Protein AF-A0A1I8HY52-F1 (afdb_monomer)

Radius of gyration: 28.28 Å; Cα contacts (8 Å, |Δi|>4): 377; chains: 1; bounding box: 84×79×45 Å

Structure (mmCIF, N/CA/C/O backbone):
data_AF-A0A1I8HY52-F1
#
_entry.id   AF-A0A1I8HY52-F1
#
loop_
_atom_site.group_PDB
_atom_site.id
_atom_site.type_symbol
_atom_site.label_atom_id
_atom_site.label_alt_id
_atom_site.label_comp_id
_atom_site.label_asym_id
_atom_site.label_entity_id
_atom_site.label_seq_id
_atom_site.pdbx_PDB_ins_code
_atom_site.Cartn_x
_atom_site.Cartn_y
_atom_site.Cartn_z
_atom_site.occupancy
_atom_site.B_iso_or_equiv
_atom_site.auth_seq_id
_atom_site.auth_comp_id
_atom_site.auth_asym_id
_atom_site.auth_atom_id
_atom_site.pdbx_PDB_model_num
ATOM 1 N N . MET A 1 1 ? 59.797 57.985 5.810 1.00 41.53 1 MET A N 1
ATOM 2 C CA . MET A 1 1 ? 59.409 57.562 4.447 1.00 41.53 1 MET A CA 1
ATOM 3 C C . MET A 1 1 ? 59.253 56.046 4.443 1.00 41.53 1 MET A C 1
ATOM 5 O O . MET A 1 1 ? 60.252 55.340 4.444 1.00 41.53 1 MET A O 1
ATOM 9 N N . LEU A 1 2 ? 58.019 55.545 4.552 1.00 41.75 2 LEU A N 1
ATOM 10 C CA . LEU A 1 2 ? 57.716 54.114 4.431 1.00 41.75 2 LEU A CA 1
ATOM 11 C C . LEU A 1 2 ? 57.743 53.737 2.944 1.00 41.75 2 LEU A C 1
ATOM 13 O O . LEU A 1 2 ? 57.091 54.377 2.124 1.00 41.75 2 LEU A O 1
ATOM 17 N N . ASN A 1 3 ? 58.559 52.744 2.598 1.00 42.03 3 ASN A N 1
ATOM 18 C CA . ASN A 1 3 ? 58.841 52.336 1.226 1.00 42.03 3 ASN A CA 1
ATOM 19 C C . ASN A 1 3 ? 57.629 51.600 0.612 1.00 42.03 3 ASN A C 1
ATOM 21 O O . ASN A 1 3 ? 57.139 50.620 1.173 1.00 42.03 3 ASN A O 1
ATOM 25 N N . MET A 1 4 ? 57.173 52.050 -0.563 1.00 53.84 4 MET A N 1
ATOM 26 C CA . MET A 1 4 ? 55.979 51.604 -1.311 1.00 53.84 4 MET A CA 1
ATOM 27 C C . MET A 1 4 ? 55.957 50.121 -1.749 1.00 53.84 4 MET A C 1
ATOM 29 O O . MET A 1 4 ? 55.030 49.701 -2.437 1.00 53.84 4 MET A O 1
ATOM 33 N N . LYS A 1 5 ? 56.933 49.292 -1.359 1.00 48.19 5 LYS A N 1
ATOM 34 C CA . LYS A 1 5 ? 57.029 47.885 -1.794 1.00 48.19 5 LYS A CA 1
ATOM 35 C C . LYS A 1 5 ? 56.322 46.862 -0.894 1.00 48.19 5 LYS A C 1
ATOM 37 O O . LYS A 1 5 ? 56.230 45.707 -1.289 1.00 48.19 5 LYS A O 1
ATOM 42 N N . GLN A 1 6 ? 55.782 47.247 0.266 1.00 44.94 6 GLN A N 1
ATOM 43 C CA . GLN A 1 6 ? 55.064 46.306 1.149 1.00 44.94 6 GLN A CA 1
ATOM 44 C C . GLN A 1 6 ? 53.532 46.309 1.009 1.00 44.94 6 GLN A C 1
ATOM 46 O O . GLN A 1 6 ? 52.867 45.471 1.612 1.00 44.94 6 GLN A O 1
ATOM 51 N N . VAL A 1 7 ? 52.950 47.183 0.179 1.00 49.09 7 VAL A N 1
ATOM 52 C CA . VAL A 1 7 ? 51.481 47.285 0.058 1.00 49.09 7 VAL A CA 1
ATOM 53 C C . VAL A 1 7 ? 50.887 46.305 -0.975 1.00 49.09 7 VAL A C 1
ATOM 55 O O .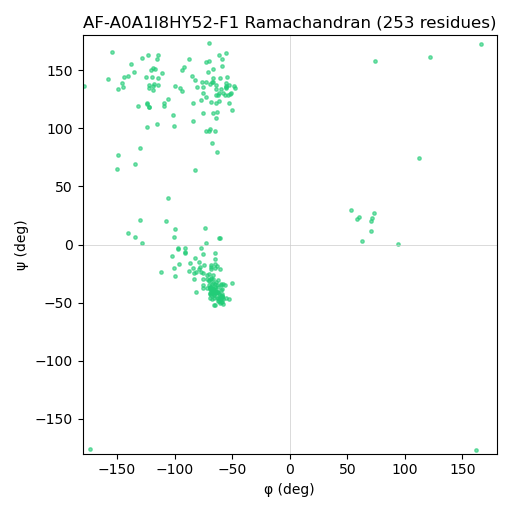 VAL A 1 7 ? 49.697 46.013 -0.908 1.00 49.09 7 VAL A O 1
ATOM 58 N N . SER A 1 8 ? 51.670 45.705 -1.887 1.00 51.16 8 SER A N 1
ATOM 59 C CA . SER A 1 8 ? 51.091 44.845 -2.945 1.00 51.16 8 SER A CA 1
ATOM 60 C C . SER A 1 8 ? 50.895 43.367 -2.572 1.00 51.16 8 SER A C 1
ATOM 62 O O . SER A 1 8 ? 50.034 42.710 -3.155 1.00 51.16 8 SER A O 1
ATOM 64 N N . MET A 1 9 ? 51.615 42.827 -1.581 1.00 47.44 9 MET A N 1
ATOM 65 C CA . MET A 1 9 ? 51.503 41.397 -1.229 1.00 47.44 9 MET A CA 1
ATOM 66 C C . MET A 1 9 ? 50.340 41.068 -0.279 1.00 47.44 9 MET A C 1
ATOM 68 O O . MET A 1 9 ? 49.866 39.933 -0.257 1.00 47.44 9 MET A O 1
ATOM 72 N N . LEU A 1 10 ? 49.817 42.051 0.461 1.00 42.44 10 LEU A N 1
ATOM 73 C CA . LEU A 1 10 ? 48.688 41.853 1.382 1.00 42.44 10 LEU A CA 1
ATOM 74 C C . LEU A 1 10 ? 47.317 41.808 0.677 1.00 42.44 10 LEU A C 1
ATOM 76 O O . LEU A 1 10 ? 46.381 41.219 1.219 1.00 42.44 10 LEU A O 1
ATOM 80 N N . SER A 1 11 ? 47.195 42.352 -0.540 1.00 49.44 11 SER A N 1
ATOM 81 C CA . SER A 1 11 ? 45.936 42.323 -1.310 1.00 49.44 11 SER A CA 1
ATOM 82 C C . SER A 1 11 ? 45.716 41.026 -2.097 1.00 49.44 11 SER A C 1
ATOM 84 O O . SER A 1 11 ? 44.575 40.597 -2.249 1.00 49.44 11 SER A O 1
ATOM 86 N N . ALA A 1 12 ? 46.776 40.344 -2.543 1.00 47.81 12 ALA A N 1
ATOM 87 C CA . ALA A 1 12 ? 46.648 39.084 -3.288 1.00 47.81 12 ALA A CA 1
ATOM 88 C C . ALA A 1 12 ? 46.204 37.900 -2.402 1.00 47.81 12 ALA A C 1
ATOM 90 O O . ALA A 1 12 ? 45.505 36.998 -2.866 1.00 47.81 12 ALA A O 1
ATOM 91 N N . CYS A 1 13 ? 46.547 37.919 -1.108 1.00 45.94 13 CYS A N 1
ATOM 92 C CA . CYS A 1 13 ? 46.228 36.832 -0.177 1.00 45.94 13 CYS A CA 1
ATOM 93 C C . CYS A 1 13 ? 44.718 36.736 0.143 1.00 45.94 13 CYS A C 1
ATOM 95 O O . CYS A 1 13 ? 44.188 35.638 0.292 1.00 45.94 13 CYS A O 1
ATOM 97 N N . LYS A 1 14 ? 43.991 37.866 0.143 1.00 49.69 14 LYS A N 1
ATOM 98 C CA . LYS A 1 14 ? 42.544 37.908 0.447 1.00 49.69 14 LYS A CA 1
ATOM 99 C C . LYS A 1 14 ? 41.638 37.463 -0.710 1.00 49.69 14 LYS A C 1
ATOM 101 O O . LYS A 1 14 ? 40.490 37.105 -0.471 1.00 49.69 14 LYS A O 1
ATOM 106 N N . ILE A 1 15 ? 42.140 37.458 -1.947 1.00 53.47 15 ILE A N 1
ATOM 107 C CA . ILE A 1 15 ? 41.369 37.105 -3.158 1.00 53.47 15 ILE A CA 1
ATOM 108 C C . ILE A 1 15 ? 41.652 35.656 -3.602 1.00 53.47 15 ILE A C 1
ATOM 110 O O . ILE A 1 15 ? 40.779 34.993 -4.158 1.00 53.47 15 ILE A O 1
ATOM 114 N N . LEU A 1 16 ? 42.833 35.103 -3.291 1.00 50.06 16 LEU A N 1
ATOM 115 C CA . LEU A 1 16 ? 43.172 33.706 -3.608 1.00 50.06 16 LEU A CA 1
ATOM 116 C C . LEU A 1 16 ? 42.500 32.667 -2.690 1.00 50.06 16 LEU A C 1
ATOM 118 O O . LEU A 1 16 ? 42.255 31.541 -3.125 1.00 50.06 16 LEU A O 1
ATOM 122 N N . GLN A 1 17 ? 42.210 33.014 -1.432 1.00 56.44 17 GLN A N 1
ATOM 123 C CA . GLN A 1 17 ? 41.502 32.132 -0.494 1.00 56.44 17 GLN A CA 1
ATOM 124 C C . GLN A 1 17 ? 40.080 31.756 -0.962 1.00 56.44 17 GLN A C 1
ATOM 126 O O . GLN A 1 17 ? 39.785 30.559 -0.999 1.00 56.44 17 GLN A O 1
ATOM 131 N N . PRO A 1 18 ? 39.211 32.696 -1.393 1.00 56.81 18 PRO A N 1
ATOM 132 C CA . PRO A 1 18 ? 37.867 32.345 -1.850 1.00 56.81 18 PRO A CA 1
ATOM 133 C C . PRO A 1 18 ? 37.862 31.524 -3.148 1.00 56.81 18 PRO A C 1
ATOM 135 O O . PRO A 1 18 ? 37.033 30.627 -3.267 1.00 56.81 18 PRO A O 1
ATOM 138 N N . LEU A 1 19 ? 38.803 31.733 -4.085 1.00 58.38 19 LEU A N 1
ATOM 139 C CA . LEU A 1 19 ? 38.892 30.914 -5.310 1.00 58.38 19 LEU A CA 1
ATOM 140 C C . LEU A 1 19 ? 39.283 29.455 -5.025 1.00 58.38 19 LEU A C 1
ATOM 142 O O . LEU A 1 19 ? 38.725 28.538 -5.628 1.00 58.38 19 LEU A O 1
ATOM 146 N N . LYS A 1 20 ? 40.219 29.223 -4.095 1.00 56.78 20 LYS A N 1
ATOM 147 C CA . LYS A 1 20 ? 40.608 27.864 -3.681 1.00 56.78 20 LYS A CA 1
ATOM 148 C C . LYS A 1 20 ? 39.471 27.157 -2.938 1.00 56.78 20 LYS A C 1
ATOM 150 O O . LYS A 1 20 ? 39.235 25.978 -3.185 1.00 56.78 20 LYS A O 1
ATOM 155 N N . CYS A 1 21 ? 38.725 27.880 -2.099 1.00 59.47 21 CYS A N 1
ATOM 156 C CA . CYS A 1 21 ? 37.526 27.356 -1.437 1.00 59.47 21 CYS A CA 1
ATOM 157 C C . CYS A 1 21 ? 36.387 27.065 -2.426 1.00 59.47 21 CYS A C 1
ATOM 159 O O . CYS A 1 21 ? 35.713 26.049 -2.287 1.00 59.47 21 CYS A O 1
ATOM 161 N N . PHE A 1 22 ? 36.199 27.904 -3.446 1.00 70.38 22 PHE A N 1
ATOM 162 C CA . PHE A 1 22 ? 35.180 27.702 -4.477 1.00 70.38 22 PHE A CA 1
ATOM 163 C C . PHE A 1 22 ? 35.503 26.502 -5.379 1.00 70.38 22 PHE A C 1
ATOM 165 O O . PHE A 1 22 ? 34.629 25.687 -5.661 1.00 70.38 22 PHE A O 1
ATOM 172 N N . SER A 1 23 ? 36.775 26.342 -5.761 1.00 73.12 23 SER A N 1
ATOM 173 C CA . SER A 1 23 ? 37.260 25.168 -6.496 1.00 73.12 23 SER A CA 1
ATOM 174 C C . SER A 1 23 ? 37.098 23.880 -5.680 1.00 73.12 23 SER A C 1
ATOM 176 O O . SER A 1 23 ? 36.536 22.908 -6.176 1.00 73.12 23 SER A O 1
ATOM 178 N N . ALA A 1 24 ? 37.478 23.887 -4.397 1.00 73.06 24 ALA A N 1
ATOM 179 C CA . ALA A 1 24 ? 37.274 22.741 -3.510 1.00 73.06 24 ALA A CA 1
ATOM 180 C C . ALA A 1 24 ? 35.784 22.406 -3.309 1.00 73.06 24 ALA A C 1
ATOM 182 O O . ALA A 1 24 ? 35.423 21.233 -3.260 1.00 73.06 24 ALA A O 1
ATOM 183 N N . PHE A 1 25 ? 34.908 23.415 -3.242 1.00 77.50 25 PHE A N 1
ATOM 184 C CA . PHE A 1 25 ? 33.461 23.224 -3.139 1.00 77.50 25 PHE A CA 1
ATOM 185 C C . PHE A 1 25 ? 32.857 22.631 -4.418 1.00 77.50 25 PHE A C 1
ATOM 187 O O . PHE A 1 25 ? 32.077 21.688 -4.331 1.00 77.50 25 PHE A O 1
ATOM 194 N N . LEU A 1 26 ? 33.254 23.111 -5.602 1.00 80.88 26 LEU A N 1
ATOM 195 C CA . LEU A 1 26 ? 32.829 22.540 -6.887 1.00 80.88 26 LEU A CA 1
ATOM 196 C C . LEU A 1 26 ? 33.339 21.110 -7.083 1.00 80.88 26 LEU A C 1
ATOM 198 O O . LEU A 1 26 ? 32.581 20.249 -7.520 1.00 80.88 26 LEU A O 1
ATOM 202 N N . VAL A 1 27 ? 34.595 20.840 -6.718 1.00 80.62 27 VAL A N 1
ATOM 203 C CA . VAL A 1 27 ? 35.168 19.487 -6.733 1.00 80.62 27 VAL A CA 1
ATOM 204 C C . VAL A 1 27 ? 34.407 18.580 -5.766 1.00 80.62 27 VAL A C 1
ATOM 206 O O . VAL A 1 27 ? 34.065 17.466 -6.142 1.00 80.62 27 VAL A O 1
ATOM 209 N N . CYS A 1 28 ? 34.056 19.063 -4.570 1.00 76.88 28 CYS A N 1
ATOM 210 C CA . CYS A 1 28 ? 33.248 18.317 -3.606 1.00 76.88 28 CYS A CA 1
ATOM 211 C C . CYS A 1 28 ? 31.819 18.070 -4.119 1.00 76.88 28 CYS A C 1
ATOM 213 O O . CYS A 1 28 ? 31.338 16.949 -4.034 1.00 76.88 28 CYS A O 1
ATOM 215 N N . LEU A 1 29 ? 31.156 19.060 -4.729 1.00 79.12 29 LEU A N 1
ATOM 216 C CA . LEU A 1 29 ? 29.833 18.884 -5.342 1.00 79.12 29 LEU A CA 1
ATOM 217 C C . LEU A 1 29 ? 29.858 17.886 -6.507 1.00 79.12 29 LEU A C 1
ATOM 219 O O . LEU A 1 29 ? 28.959 17.053 -6.610 1.00 79.12 29 LEU A O 1
ATOM 223 N N . LEU A 1 30 ? 30.890 17.932 -7.355 1.00 77.75 30 LEU A N 1
ATOM 224 C CA . LEU A 1 30 ? 31.083 16.962 -8.432 1.00 77.75 30 LEU A CA 1
ATOM 225 C C . LEU A 1 30 ? 31.363 15.561 -7.869 1.00 77.75 30 LEU A C 1
ATOM 227 O O . LEU A 1 30 ? 30.705 14.613 -8.280 1.00 77.75 30 LEU A O 1
ATOM 231 N N . LEU A 1 31 ? 32.250 15.420 -6.877 1.00 74.31 31 LEU A N 1
ATOM 232 C CA . LEU A 1 31 ? 32.489 14.148 -6.182 1.00 74.31 31 LEU A CA 1
ATOM 233 C C . LEU A 1 31 ? 31.212 13.601 -5.530 1.00 74.31 31 LEU A C 1
ATOM 235 O O . LEU A 1 31 ? 30.925 12.420 -5.675 1.00 74.31 31 LEU A O 1
ATOM 239 N N . MET A 1 32 ? 30.404 14.440 -4.880 1.00 74.94 32 MET A N 1
ATOM 240 C CA . MET A 1 32 ? 29.131 14.030 -4.273 1.00 74.94 32 MET A CA 1
ATOM 241 C C . MET A 1 32 ? 28.087 13.621 -5.324 1.00 74.94 32 MET A C 1
ATOM 243 O O . MET A 1 32 ? 27.319 12.693 -5.082 1.00 74.94 32 MET A O 1
ATOM 247 N N . ALA A 1 33 ? 28.072 14.259 -6.499 1.00 72.50 33 ALA A N 1
ATOM 248 C CA . ALA A 1 33 ? 27.209 13.868 -7.614 1.00 72.50 33 ALA A CA 1
ATOM 249 C C . ALA A 1 33 ? 27.661 12.552 -8.278 1.00 72.50 33 ALA A C 1
ATOM 251 O O . ALA A 1 33 ? 26.819 11.733 -8.635 1.00 7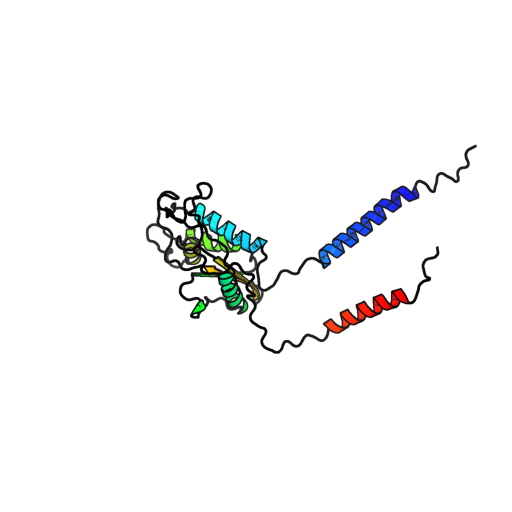2.50 33 ALA A O 1
ATOM 252 N N . LEU A 1 34 ? 28.974 12.319 -8.400 1.00 68.69 34 LEU A N 1
ATOM 253 C CA . LEU A 1 34 ? 29.548 11.061 -8.898 1.00 68.69 34 LEU A CA 1
ATOM 254 C C . LEU A 1 34 ? 29.406 9.896 -7.901 1.00 68.69 34 LEU A C 1
ATOM 256 O O . LEU A 1 34 ? 29.371 8.741 -8.319 1.00 68.69 34 LEU A O 1
ATOM 260 N N . LEU A 1 35 ? 29.319 10.187 -6.600 1.00 65.31 35 LEU A N 1
ATOM 261 C CA . LEU A 1 35 ? 29.116 9.199 -5.534 1.00 65.31 35 LEU A CA 1
ATOM 262 C C . LEU A 1 35 ? 27.635 8.961 -5.195 1.00 65.31 35 LEU A C 1
ATOM 264 O O . LEU A 1 35 ? 27.339 8.115 -4.350 1.00 65.31 35 LEU A O 1
ATOM 268 N N . ALA A 1 36 ? 26.699 9.680 -5.827 1.00 66.75 36 ALA A N 1
ATOM 269 C CA . ALA A 1 36 ? 25.277 9.444 -5.620 1.00 66.75 36 ALA A CA 1
ATOM 270 C C . ALA A 1 36 ? 24.921 8.031 -6.122 1.00 66.75 36 ALA A C 1
ATOM 272 O O . ALA A 1 36 ? 25.148 7.721 -7.295 1.00 66.75 36 ALA A O 1
ATOM 273 N N . PRO A 1 37 ? 24.373 7.149 -5.266 1.00 63.09 37 PRO A N 1
ATOM 274 C CA . PRO A 1 37 ? 24.026 5.802 -5.688 1.00 63.09 37 PRO A CA 1
ATOM 275 C C . PRO A 1 37 ? 22.958 5.870 -6.781 1.00 63.09 37 PRO A C 1
ATOM 277 O O . PRO A 1 37 ? 21.922 6.519 -6.616 1.00 63.09 37 PRO A O 1
ATOM 280 N N . ALA A 1 38 ? 23.205 5.183 -7.899 1.00 66.62 38 ALA A N 1
ATOM 281 C CA . ALA A 1 38 ? 22.201 5.002 -8.937 1.00 66.62 38 ALA A CA 1
ATOM 282 C C . ALA A 1 38 ? 20.941 4.375 -8.320 1.00 66.62 38 ALA A C 1
ATOM 284 O O . ALA A 1 38 ? 21.023 3.454 -7.499 1.00 66.62 38 ALA A O 1
ATOM 285 N N . LYS A 1 39 ? 19.764 4.885 -8.695 1.00 67.56 39 LYS A N 1
ATOM 286 C CA . LYS A 1 39 ? 18.493 4.341 -8.216 1.00 67.56 39 LYS A CA 1
ATOM 287 C C . LYS A 1 39 ? 18.398 2.885 -8.673 1.00 67.56 39 LYS A C 1
ATOM 289 O O . LYS A 1 39 ? 18.500 2.618 -9.861 1.00 67.56 39 LYS A O 1
ATOM 294 N N . SER A 1 40 ? 18.224 1.958 -7.731 1.00 77.44 40 SER A N 1
ATOM 295 C CA . SER A 1 40 ? 18.061 0.531 -8.036 1.00 77.44 40 SER A CA 1
ATOM 296 C C . SER A 1 40 ? 16.930 0.334 -9.041 1.00 77.44 40 SER A C 1
ATOM 298 O O . SER A 1 40 ? 15.823 0.808 -8.808 1.00 77.44 40 SER A O 1
ATOM 300 N N . ASP A 1 41 ? 17.156 -0.390 -10.132 1.00 81.56 41 ASP A N 1
ATOM 301 C CA . ASP A 1 41 ? 16.099 -0.644 -11.120 1.00 81.56 41 ASP A CA 1
ATOM 302 C C . ASP A 1 41 ? 15.071 -1.678 -10.658 1.00 81.56 41 ASP A C 1
ATOM 304 O O . ASP A 1 41 ? 14.087 -1.899 -11.353 1.00 81.56 41 ASP A O 1
ATOM 308 N N . ILE A 1 42 ? 15.313 -2.346 -9.529 1.00 83.31 42 ILE A N 1
ATOM 309 C CA . ILE A 1 42 ? 14.594 -3.563 -9.123 1.00 83.31 42 ILE A CA 1
ATOM 310 C C . ILE A 1 42 ? 14.016 -3.491 -7.705 1.00 83.31 42 ILE A C 1
ATOM 312 O O . ILE A 1 42 ? 13.439 -4.459 -7.217 1.00 83.31 42 ILE A O 1
ATOM 316 N N . SER A 1 43 ? 14.195 -2.365 -7.013 1.00 86.44 43 SER A N 1
ATOM 317 C CA . SER A 1 43 ? 13.711 -2.189 -5.645 1.00 86.44 43 SER A CA 1
ATOM 318 C C . SER A 1 43 ? 13.458 -0.725 -5.290 1.00 86.44 43 SER A C 1
ATOM 320 O O . SER A 1 43 ? 13.861 0.215 -5.991 1.00 86.44 43 SER A O 1
ATOM 322 N N . TYR A 1 44 ? 12.751 -0.539 -4.180 1.00 92.50 44 TYR A N 1
ATOM 323 C CA . TYR A 1 44 ? 12.522 0.756 -3.557 1.00 92.50 44 TYR A CA 1
ATOM 324 C C . TYR A 1 44 ? 13.572 1.050 -2.480 1.00 92.50 44 TYR A C 1
ATOM 326 O O . TYR A 1 44 ? 14.103 0.141 -1.845 1.00 92.50 44 TYR A O 1
ATOM 334 N N . SER A 1 45 ? 13.868 2.337 -2.275 1.00 91.44 45 SER A N 1
ATOM 335 C CA . SER A 1 45 ? 14.708 2.788 -1.160 1.00 91.44 45 SER A CA 1
ATOM 336 C C . SER A 1 45 ? 13.981 2.616 0.179 1.00 91.44 45 SER A C 1
ATOM 338 O O . SER A 1 45 ? 12.754 2.626 0.209 1.00 91.44 45 SER A O 1
ATOM 340 N N . GLU A 1 46 ? 14.695 2.546 1.304 1.00 89.00 46 GLU A N 1
ATOM 341 C CA . GLU A 1 46 ? 14.061 2.472 2.636 1.00 89.00 46 GLU A CA 1
ATOM 342 C C . GLU A 1 46 ? 13.099 3.645 2.908 1.00 89.00 46 GLU A C 1
ATOM 344 O O . GLU A 1 46 ? 12.030 3.470 3.494 1.00 89.00 46 GLU A O 1
ATOM 349 N N . ALA A 1 47 ? 13.425 4.840 2.402 1.00 92.75 47 ALA A N 1
ATOM 350 C CA . ALA A 1 47 ? 12.536 5.996 2.466 1.00 92.75 47 ALA A CA 1
ATOM 351 C C . ALA A 1 47 ? 11.238 5.775 1.668 1.00 92.75 47 ALA A C 1
ATOM 353 O O . ALA A 1 47 ? 10.155 6.117 2.145 1.00 92.75 47 ALA A O 1
ATOM 354 N N . ASP A 1 48 ? 11.328 5.168 0.482 1.00 96.19 48 ASP A N 1
ATOM 355 C CA . ASP A 1 48 ? 10.157 4.829 -0.328 1.00 96.19 48 ASP A CA 1
ATOM 356 C C . ASP A 1 48 ? 9.307 3.730 0.328 1.00 96.19 48 ASP A C 1
ATOM 358 O O . ASP A 1 48 ? 8.080 3.846 0.355 1.00 96.19 48 ASP A O 1
ATOM 362 N N . LYS A 1 49 ? 9.934 2.693 0.900 1.00 96.38 49 LYS A N 1
ATOM 363 C CA . LYS A 1 49 ? 9.239 1.627 1.646 1.00 96.38 49 LYS A CA 1
ATOM 364 C C . LYS A 1 49 ? 8.435 2.209 2.805 1.00 96.38 49 LYS A C 1
ATOM 366 O O . LYS A 1 49 ? 7.240 1.937 2.947 1.00 96.38 49 LYS A O 1
ATOM 371 N N . LYS A 1 50 ? 9.060 3.099 3.584 1.00 96.81 50 LYS A N 1
ATOM 372 C CA . LYS A 1 50 ? 8.373 3.848 4.640 1.00 96.81 50 LYS A CA 1
ATOM 373 C C . LYS A 1 50 ? 7.220 4.680 4.074 1.00 96.81 50 LYS A C 1
ATOM 375 O O . LYS A 1 50 ? 6.125 4.661 4.631 1.00 96.81 50 LYS A O 1
ATOM 380 N N . ALA A 1 51 ? 7.428 5.369 2.953 1.00 98.25 51 ALA A N 1
ATOM 381 C CA . ALA A 1 51 ? 6.390 6.181 2.327 1.00 98.25 51 ALA A CA 1
ATOM 382 C C . ALA A 1 51 ? 5.188 5.348 1.841 1.00 98.25 51 ALA A C 1
ATOM 384 O O . ALA A 1 51 ? 4.054 5.816 1.957 1.00 98.25 51 ALA A O 1
ATOM 385 N N . PHE A 1 52 ? 5.387 4.117 1.355 1.00 98.69 52 PHE A N 1
ATOM 386 C CA . PHE A 1 52 ? 4.278 3.204 1.050 1.00 98.69 52 PHE A CA 1
ATOM 387 C C . PHE A 1 52 ? 3.424 2.932 2.288 1.00 98.69 52 PHE A C 1
ATOM 389 O O . PHE A 1 52 ? 2.202 3.087 2.223 1.00 98.69 52 PHE A O 1
ATOM 396 N N . VAL A 1 53 ? 4.051 2.574 3.411 1.00 98.62 53 VAL A N 1
ATOM 397 C CA . VAL A 1 53 ? 3.352 2.315 4.681 1.00 98.62 53 VAL A CA 1
ATOM 398 C C . VAL A 1 53 ? 2.630 3.568 5.175 1.00 98.62 53 VAL A C 1
ATOM 400 O O . VAL A 1 53 ? 1.441 3.511 5.493 1.00 98.62 53 VAL A O 1
ATOM 403 N N . ASP A 1 54 ? 3.320 4.709 5.197 1.00 98.44 54 ASP A N 1
ATOM 404 C CA . ASP A 1 54 ? 2.772 5.977 5.678 1.00 98.44 54 ASP A CA 1
ATOM 405 C C . ASP A 1 54 ? 1.540 6.402 4.864 1.00 98.44 54 ASP A C 1
ATOM 407 O O . ASP A 1 54 ? 0.525 6.807 5.434 1.00 98.44 54 ASP A O 1
ATOM 411 N N . VAL A 1 55 ? 1.599 6.296 3.531 1.00 98.81 55 VAL A N 1
ATOM 412 C CA . VAL A 1 55 ? 0.487 6.690 2.654 1.00 98.81 55 VAL A CA 1
ATOM 413 C C . VAL A 1 55 ? -0.695 5.731 2.802 1.00 98.81 55 VAL A C 1
ATOM 415 O O . VAL A 1 55 ? -1.823 6.207 2.932 1.00 98.81 55 VAL A O 1
ATOM 418 N N . HIS A 1 56 ? -0.463 4.414 2.866 1.00 98.75 56 HIS A N 1
ATOM 419 C CA . HIS A 1 56 ? -1.534 3.447 3.140 1.00 98.75 56 HIS A CA 1
ATOM 420 C C . HIS A 1 56 ? -2.214 3.743 4.478 1.00 98.75 56 HIS A C 1
ATOM 422 O O . HIS A 1 56 ? -3.433 3.892 4.525 1.00 98.75 56 HIS A O 1
ATOM 428 N N . ASN A 1 57 ? -1.446 3.888 5.559 1.00 98.69 57 ASN A N 1
ATOM 429 C CA . ASN A 1 57 ? -2.002 4.143 6.888 1.00 98.69 57 ASN A CA 1
ATOM 430 C C . ASN A 1 57 ? -2.714 5.495 6.973 1.00 98.69 57 ASN A C 1
ATOM 432 O O . ASN A 1 57 ? -3.776 5.586 7.587 1.00 98.69 57 ASN A O 1
ATOM 436 N N . LYS A 1 58 ? -2.204 6.530 6.295 1.00 98.69 58 LYS A N 1
ATOM 437 C CA . LYS A 1 58 ? -2.896 7.819 6.203 1.00 98.69 58 LYS A CA 1
ATOM 438 C C . LYS A 1 58 ? -4.263 7.683 5.532 1.00 98.69 58 LYS A C 1
ATOM 440 O O . LYS A 1 58 ? -5.223 8.278 6.013 1.00 98.69 58 LYS A O 1
ATOM 445 N N . LEU A 1 59 ? -4.362 6.945 4.429 1.00 98.69 59 LEU A N 1
ATOM 446 C CA . LEU A 1 59 ? -5.629 6.754 3.716 1.00 98.69 59 LEU A CA 1
ATOM 447 C C . LEU A 1 59 ? -6.595 5.885 4.531 1.00 98.69 59 LEU A C 1
ATOM 449 O O . LEU A 1 59 ? -7.741 6.274 4.746 1.00 98.69 59 LEU A O 1
ATOM 453 N N . ARG A 1 60 ? -6.102 4.776 5.087 1.00 98.50 60 ARG A N 1
ATOM 454 C CA . ARG A 1 60 ? -6.862 3.856 5.947 1.00 98.50 60 ARG A CA 1
ATOM 455 C C . ARG A 1 60 ? -7.429 4.545 7.189 1.00 98.50 60 ARG A C 1
ATOM 457 O O . ARG A 1 60 ? -8.611 4.392 7.482 1.00 98.50 60 ARG A O 1
ATOM 464 N N . GLY A 1 61 ? -6.628 5.358 7.880 1.00 98.12 61 GLY A N 1
ATOM 465 C CA . GLY A 1 61 ? -7.064 6.122 9.057 1.00 98.12 61 GLY A CA 1
ATOM 466 C C . GLY A 1 61 ? -8.058 7.242 8.728 1.00 98.12 61 GLY A C 1
ATOM 467 O O . GLY A 1 61 ? -8.779 7.716 9.606 1.00 98.12 61 GLY A O 1
ATOM 468 N N . ASN A 1 62 ? -8.143 7.647 7.458 1.00 97.88 62 ASN A N 1
ATOM 469 C CA . ASN A 1 62 ? -9.074 8.657 6.952 1.00 97.88 62 ASN A CA 1
ATOM 470 C C . ASN A 1 62 ? -10.209 8.065 6.107 1.00 97.88 62 ASN A C 1
ATOM 472 O O . ASN A 1 62 ? -10.834 8.804 5.346 1.00 97.88 62 ASN A O 1
ATOM 476 N N . ALA A 1 63 ? -10.494 6.767 6.254 1.00 97.94 63 ALA A N 1
ATOM 477 C CA . ALA A 1 63 ? -11.588 6.100 5.559 1.00 97.94 63 ALA A CA 1
ATOM 478 C C . ALA A 1 63 ? -12.904 6.892 5.659 1.00 97.94 63 ALA A C 1
ATOM 480 O O . ALA A 1 63 ? -13.266 7.410 6.725 1.00 97.94 63 ALA A O 1
ATOM 481 N N . LYS A 1 64 ? -13.607 6.980 4.526 1.00 96.00 64 LYS A N 1
ATOM 482 C CA . LYS A 1 64 ? -14.966 7.510 4.421 1.00 96.00 64 LYS A CA 1
ATOM 483 C C . LYS A 1 64 ? -15.812 6.524 3.608 1.00 96.00 64 LYS A C 1
ATOM 485 O O . LYS A 1 64 ? -15.467 6.314 2.447 1.00 96.00 64 LYS A O 1
ATOM 490 N N . PRO A 1 65 ? -16.893 5.950 4.174 1.00 96.94 65 PRO A N 1
ATOM 491 C CA . PRO A 1 65 ? -17.339 6.011 5.577 1.00 96.94 65 PRO A CA 1
ATOM 492 C C . PRO A 1 65 ? -16.284 5.563 6.603 1.00 96.94 65 PRO A C 1
ATOM 494 O O . PRO A 1 65 ? -15.261 4.987 6.250 1.00 96.94 65 PRO A O 1
ATOM 497 N N . GLU A 1 66 ? -16.496 5.873 7.883 1.00 97.94 66 GLU A N 1
ATOM 498 C CA . GLU A 1 66 ? -15.538 5.476 8.922 1.00 97.94 66 GLU A CA 1
ATOM 499 C C . GLU A 1 66 ? -15.494 3.959 9.102 1.00 97.94 66 GLU A C 1
ATOM 501 O O . GLU A 1 66 ? -16.483 3.267 8.868 1.00 97.94 66 GLU A O 1
ATOM 506 N N . ALA A 1 67 ? -14.335 3.452 9.516 1.00 98.00 67 ALA A N 1
ATOM 507 C CA . ALA A 1 67 ? -14.093 2.035 9.719 1.00 98.00 67 ALA A CA 1
ATOM 508 C C . ALA A 1 67 ? -14.047 1.698 11.212 1.00 98.00 67 ALA A C 1
ATOM 510 O O . ALA A 1 67 ? -13.216 2.241 11.943 1.00 98.00 67 ALA A O 1
ATOM 511 N N . GLU A 1 68 ? -14.872 0.749 11.656 1.00 97.81 68 GLU A N 1
ATOM 512 C CA . GLU A 1 68 ? -14.959 0.392 13.080 1.00 97.81 68 GLU A CA 1
ATOM 513 C C . GLU A 1 68 ? -13.682 -0.266 13.630 1.00 97.81 68 GLU A C 1
ATOM 515 O O . GLU A 1 68 ? -13.358 -0.121 14.811 1.00 97.81 68 GLU A O 1
ATOM 520 N N . ALA A 1 69 ? -12.943 -0.972 12.768 1.00 97.25 69 ALA A N 1
ATOM 521 C CA . ALA A 1 69 ? -11.752 -1.739 13.126 1.00 97.25 69 ALA A CA 1
ATOM 522 C C . ALA A 1 69 ? -10.744 -1.811 11.965 1.00 97.25 69 ALA A C 1
ATOM 524 O O . ALA A 1 69 ? -10.493 -2.874 11.397 1.00 97.25 69 ALA A O 1
ATOM 525 N N . MET A 1 70 ? -10.183 -0.668 11.567 1.00 98.06 70 MET A N 1
ATOM 526 C CA . MET A 1 70 ? -9.180 -0.613 10.501 1.00 98.06 70 MET A CA 1
ATOM 527 C C . MET A 1 70 ? -7.780 -0.901 11.036 1.00 98.06 70 MET A C 1
ATOM 529 O O . MET A 1 70 ? -7.281 -0.165 11.883 1.00 98.06 70 MET A O 1
ATOM 533 N N . ASN A 1 71 ? -7.101 -1.917 10.509 1.00 97.44 71 ASN A N 1
ATOM 534 C CA . ASN A 1 71 ? -5.740 -2.223 10.943 1.00 97.44 71 ASN A CA 1
ATOM 535 C C . ASN A 1 71 ? -4.736 -1.238 10.338 1.00 97.44 71 ASN A C 1
ATOM 537 O O . ASN A 1 71 ? -4.814 -0.933 9.143 1.00 97.44 71 ASN A O 1
ATOM 541 N N . ALA A 1 72 ? -3.751 -0.806 11.124 1.00 97.25 72 ALA A N 1
ATOM 542 C CA . ALA A 1 72 ? -2.534 -0.244 10.549 1.00 97.25 72 ALA A CA 1
ATOM 543 C C . ALA A 1 72 ? -1.732 -1.352 9.851 1.00 97.25 72 ALA A C 1
ATOM 545 O O . ALA A 1 72 ? -1.597 -2.451 10.393 1.00 97.25 72 ALA A O 1
ATOM 546 N N . VAL A 1 73 ? -1.185 -1.050 8.675 1.00 96.94 73 VAL A N 1
ATOM 547 C CA . VAL A 1 73 ? -0.268 -1.941 7.962 1.00 96.94 73 VAL A CA 1
ATOM 548 C C . VAL A 1 73 ? 1.182 -1.651 8.333 1.00 96.94 73 VAL A C 1
ATOM 550 O O . VAL A 1 73 ? 1.532 -0.518 8.681 1.00 96.94 73 VAL A O 1
ATOM 553 N N . LYS A 1 74 ? 2.030 -2.671 8.234 1.00 95.94 74 LYS A N 1
ATOM 554 C CA . LYS A 1 74 ? 3.489 -2.585 8.381 1.00 95.94 74 LYS A CA 1
ATOM 555 C C . LYS A 1 74 ? 4.178 -3.114 7.125 1.00 95.94 74 LYS A C 1
ATOM 557 O O . LYS A 1 74 ? 3.551 -3.784 6.310 1.00 95.94 74 LYS A O 1
ATOM 562 N N . TRP A 1 75 ? 5.458 -2.794 6.961 1.00 95.75 75 TRP A N 1
ATOM 563 C CA . TRP A 1 75 ? 6.251 -3.370 5.877 1.00 95.75 75 TRP A CA 1
ATOM 564 C C . TRP A 1 75 ? 6.570 -4.839 6.170 1.00 95.75 75 TRP A C 1
ATOM 566 O O . TRP A 1 75 ? 6.887 -5.173 7.310 1.00 95.75 75 TRP A O 1
ATOM 576 N N . SER A 1 76 ? 6.517 -5.691 5.149 1.00 94.06 76 SER A N 1
ATOM 577 C CA . SER A 1 76 ? 6.979 -7.077 5.193 1.00 94.06 76 SER A CA 1
ATOM 578 C C . SER A 1 76 ? 8.012 -7.309 4.099 1.00 94.06 76 SER A C 1
ATOM 580 O O . SER A 1 76 ? 7.731 -7.145 2.909 1.00 94.06 76 SER A O 1
ATOM 582 N N . ALA A 1 77 ? 9.212 -7.713 4.513 1.00 91.81 77 ALA A N 1
ATOM 583 C CA . ALA A 1 77 ? 10.310 -7.998 3.599 1.00 91.81 77 ALA A CA 1
ATOM 584 C C . ALA A 1 77 ? 10.036 -9.254 2.741 1.00 91.81 77 ALA A C 1
ATOM 586 O O . ALA A 1 77 ? 10.456 -9.327 1.590 1.00 91.81 77 ALA A O 1
ATOM 587 N N . GLU A 1 78 ? 9.259 -10.218 3.248 1.00 91.12 78 GLU A N 1
ATOM 588 C CA . GLU A 1 78 ? 8.831 -11.385 2.465 1.00 91.12 78 GLU A CA 1
ATOM 589 C C . GLU A 1 78 ? 7.869 -10.991 1.337 1.00 91.12 78 GLU A C 1
ATOM 591 O O . GLU A 1 78 ? 8.055 -11.394 0.186 1.00 91.12 78 GLU A O 1
ATOM 596 N N . LEU A 1 79 ? 6.865 -10.163 1.647 1.00 95.50 79 LEU A N 1
ATOM 597 C CA . LEU A 1 79 ? 5.936 -9.658 0.633 1.00 95.50 79 LEU A CA 1
ATOM 598 C C . LEU A 1 79 ? 6.657 -8.766 -0.385 1.00 95.50 79 LEU A C 1
ATOM 600 O O . LEU A 1 79 ? 6.332 -8.804 -1.571 1.00 95.50 79 LEU A O 1
ATOM 604 N N . GLU A 1 80 ? 7.676 -8.017 0.050 1.00 95.06 80 GLU A N 1
ATOM 605 C CA . GLU A 1 80 ? 8.569 -7.278 -0.846 1.00 95.06 80 GLU A CA 1
ATOM 606 C C . GLU A 1 80 ? 9.272 -8.230 -1.820 1.00 95.06 80 GLU A C 1
ATOM 608 O O . GLU A 1 80 ? 9.290 -7.953 -3.018 1.00 95.06 80 GLU A O 1
ATOM 613 N N . CYS A 1 81 ? 9.784 -9.375 -1.361 1.00 93.38 81 CYS A N 1
ATOM 614 C CA . CYS A 1 81 ? 10.424 -10.333 -2.259 1.00 93.38 81 CYS A CA 1
ATOM 615 C C . CYS A 1 81 ? 9.468 -10.893 -3.316 1.00 93.38 81 CYS A C 1
ATOM 617 O O . CYS A 1 81 ? 9.847 -11.012 -4.483 1.00 93.38 81 CYS A O 1
ATOM 619 N N . LEU A 1 82 ? 8.225 -11.198 -2.937 1.00 95.12 82 LEU A N 1
ATOM 620 C CA . LEU A 1 82 ? 7.196 -11.634 -3.886 1.00 95.12 82 LEU A CA 1
ATOM 621 C C . LEU A 1 82 ? 6.865 -10.539 -4.907 1.00 95.12 82 LEU A C 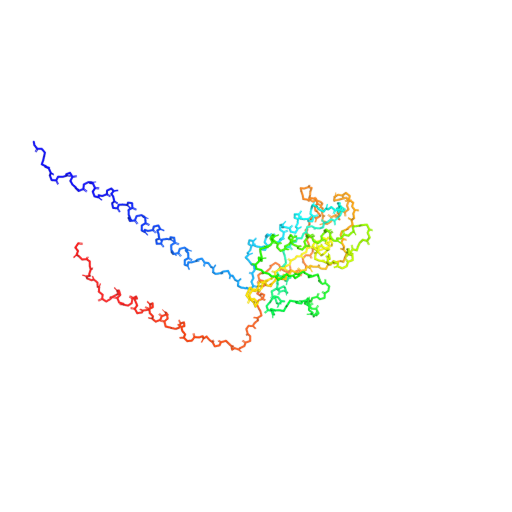1
ATOM 623 O O . LEU A 1 82 ? 6.740 -10.826 -6.100 1.00 95.12 82 LEU A O 1
ATOM 627 N N . ALA A 1 83 ? 6.783 -9.287 -4.459 1.00 96.88 83 ALA A N 1
ATOM 628 C CA . ALA A 1 83 ? 6.523 -8.145 -5.325 1.00 96.88 83 ALA A CA 1
ATOM 629 C C . ALA A 1 83 ? 7.693 -7.854 -6.284 1.00 96.88 83 ALA A C 1
ATOM 631 O O . ALA A 1 83 ? 7.474 -7.574 -7.461 1.00 96.88 83 ALA A O 1
ATOM 632 N N . ILE A 1 84 ? 8.942 -7.957 -5.814 1.00 95.25 84 ILE A N 1
ATOM 633 C CA . ILE A 1 84 ? 10.146 -7.821 -6.651 1.00 95.25 84 ILE A CA 1
ATOM 634 C C . ILE A 1 84 ? 10.188 -8.940 -7.693 1.00 95.25 84 ILE A C 1
ATOM 636 O O . ILE A 1 84 ? 10.423 -8.660 -8.868 1.00 95.25 84 ILE A O 1
ATOM 640 N N . LYS A 1 85 ? 9.927 -10.191 -7.288 1.00 94.19 85 LYS A N 1
ATOM 641 C CA . LYS A 1 85 ? 9.864 -11.344 -8.199 1.00 94.19 85 LYS A CA 1
ATOM 642 C C . LYS A 1 85 ? 8.853 -11.109 -9.323 1.00 94.19 85 LYS A C 1
ATOM 644 O O . LYS A 1 85 ? 9.185 -11.351 -10.480 1.00 94.19 85 LYS A O 1
ATOM 649 N N . ALA A 1 86 ? 7.665 -10.613 -8.983 1.00 95.56 86 ALA A N 1
ATOM 650 C CA . ALA A 1 86 ? 6.613 -10.318 -9.947 1.00 95.56 86 ALA A CA 1
ATOM 651 C C . ALA A 1 86 ? 7.014 -9.185 -10.903 1.00 95.56 86 ALA A C 1
ATOM 653 O O . ALA A 1 86 ? 7.024 -9.372 -12.120 1.00 95.56 86 ALA A O 1
ATOM 654 N N . ALA A 1 87 ? 7.462 -8.046 -10.364 1.00 95.88 87 ALA A N 1
ATOM 655 C CA . ALA A 1 87 ? 7.870 -6.895 -11.166 1.00 95.88 87 ALA A CA 1
ATOM 656 C C . ALA A 1 87 ? 9.032 -7.221 -12.123 1.00 95.88 87 ALA A C 1
ATOM 658 O O . ALA A 1 87 ? 9.068 -6.727 -13.249 1.00 95.88 87 ALA A O 1
ATOM 659 N N . TYR A 1 88 ? 9.965 -8.090 -11.712 1.00 93.19 88 TYR A N 1
ATOM 660 C CA . TYR A 1 88 ? 11.128 -8.478 -12.519 1.00 93.19 88 TYR A CA 1
ATOM 661 C C . TYR A 1 88 ? 10.760 -9.144 -13.854 1.00 93.19 88 TYR A C 1
ATOM 663 O O . TYR A 1 88 ? 11.571 -9.133 -14.779 1.00 93.19 88 TYR A O 1
ATOM 671 N N . THR A 1 89 ? 9.549 -9.694 -13.976 1.00 93.56 89 THR A N 1
ATOM 672 C CA . THR A 1 89 ? 9.062 -10.313 -15.217 1.00 93.56 89 THR A CA 1
ATOM 673 C C . THR A 1 89 ? 8.816 -9.304 -16.341 1.00 93.56 89 THR A C 1
ATOM 675 O O . THR A 1 89 ? 8.804 -9.698 -17.503 1.00 93.56 89 THR A O 1
ATOM 678 N N . CYS A 1 90 ? 8.638 -8.016 -16.019 1.00 95.38 90 CYS A N 1
ATOM 679 C CA . CYS A 1 90 ? 8.155 -6.998 -16.957 1.00 95.38 90 CYS A CA 1
ATOM 680 C C . CYS A 1 90 ? 6.830 -7.369 -17.659 1.00 95.38 90 CYS A C 1
ATOM 682 O O . CYS A 1 90 ? 6.584 -6.926 -18.780 1.00 95.38 90 CYS A O 1
ATOM 684 N N . VAL A 1 91 ? 5.970 -8.159 -17.007 1.00 96.31 91 VAL A N 1
ATOM 685 C CA . VAL A 1 91 ? 4.630 -8.508 -17.499 1.00 96.31 91 VAL A CA 1
ATOM 686 C C . VAL A 1 91 ? 3.583 -7.807 -16.632 1.00 96.31 91 VAL A C 1
ATOM 688 O O . VAL A 1 91 ? 3.555 -7.992 -15.417 1.00 96.31 91 VAL A O 1
ATOM 691 N N . PHE A 1 92 ? 2.723 -6.989 -17.246 1.00 97.12 92 PHE A N 1
ATOM 692 C CA . PHE A 1 92 ? 1.640 -6.281 -16.552 1.00 97.12 92 PHE A CA 1
ATOM 693 C C . PHE A 1 92 ? 0.415 -7.188 -16.355 1.00 97.12 92 PHE A C 1
ATOM 695 O O . PHE A 1 92 ? -0.659 -6.957 -16.906 1.00 97.12 92 PHE A O 1
ATOM 702 N N . GLU A 1 93 ? 0.599 -8.244 -15.567 1.00 97.25 93 GLU A N 1
ATOM 703 C CA . GLU A 1 93 ? -0.444 -9.197 -15.185 1.00 97.25 93 GLU A CA 1
ATOM 704 C C . GLU A 1 93 ? -0.312 -9.554 -13.703 1.00 97.25 93 GLU A C 1
ATOM 706 O O . GLU A 1 93 ? 0.763 -9.437 -13.115 1.00 97.25 93 GLU A O 1
ATOM 711 N N . HIS A 1 94 ? -1.418 -9.982 -13.092 1.00 97.12 94 HIS A N 1
ATOM 712 C CA . HIS A 1 94 ? -1.404 -10.428 -11.704 1.00 97.12 94 HIS A CA 1
ATOM 713 C C . HIS A 1 94 ? -0.590 -11.710 -11.526 1.00 97.12 94 HIS A C 1
ATOM 715 O O . HIS A 1 94 ? -0.636 -12.618 -12.361 1.00 97.12 94 HIS A O 1
ATOM 721 N N . SER A 1 95 ? 0.118 -11.803 -10.403 1.00 96.50 95 SER A N 1
ATOM 722 C CA . SER A 1 95 ? 0.977 -12.944 -10.108 1.00 96.50 95 SER A CA 1
ATOM 723 C C . SER A 1 95 ? 0.176 -14.233 -9.908 1.00 96.50 95 SER A C 1
ATOM 725 O O . SER A 1 95 ? -0.854 -14.260 -9.234 1.00 96.50 95 SER A O 1
ATOM 727 N N . ALA A 1 96 ? 0.703 -15.336 -10.438 1.00 93.25 96 ALA A N 1
ATOM 728 C CA . ALA A 1 96 ? 0.172 -16.681 -10.248 1.00 93.25 96 ALA A CA 1
ATOM 729 C C . ALA A 1 96 ? 1.170 -17.564 -9.482 1.00 93.25 96 ALA A C 1
ATOM 731 O O . ALA A 1 96 ? 2.370 -17.297 -9.461 1.00 93.25 96 ALA A O 1
ATOM 732 N N . GLY A 1 97 ? 0.676 -18.646 -8.875 1.00 93.12 97 GLY A N 1
ATOM 733 C CA . GLY A 1 97 ? 1.492 -19.612 -8.131 1.00 93.12 97 GLY A CA 1
ATOM 734 C C . GLY A 1 97 ? 1.055 -19.779 -6.677 1.00 93.12 97 GLY A C 1
ATOM 735 O O . GLY A 1 97 ? 0.340 -18.945 -6.119 1.00 93.12 97 GLY A O 1
ATOM 736 N N . SER A 1 98 ? 1.476 -20.883 -6.056 1.00 94.00 98 SER A N 1
ATOM 737 C CA . SER A 1 98 ? 1.113 -21.225 -4.673 1.00 94.00 98 SER A CA 1
ATOM 738 C C . SER A 1 98 ? 1.609 -20.200 -3.653 1.00 94.00 98 SER A C 1
ATOM 740 O O . SER A 1 98 ? 0.962 -19.966 -2.639 1.00 94.00 98 SER A O 1
ATOM 742 N N . GLU A 1 99 ? 2.733 -19.543 -3.924 1.00 92.62 99 GLU A N 1
ATOM 743 C CA . GLU A 1 99 ? 3.318 -18.531 -3.046 1.00 92.62 99 GLU A CA 1
ATOM 744 C C . GLU A 1 99 ? 2.493 -17.233 -2.984 1.00 92.62 99 GLU A C 1
ATOM 746 O O . GLU A 1 99 ? 2.513 -16.544 -1.960 1.00 92.62 99 GLU A O 1
ATOM 751 N N . TYR A 1 100 ? 1.714 -16.937 -4.030 1.00 93.44 100 TYR A N 1
ATOM 752 C CA . TYR A 1 100 ? 0.793 -15.796 -4.091 1.00 93.44 100 TYR A CA 1
ATOM 753 C C . TYR A 1 100 ? -0.613 -16.151 -3.587 1.00 93.44 100 TYR A C 1
ATOM 755 O O . TYR A 1 100 ? -1.445 -15.264 -3.397 1.00 93.44 100 TYR A O 1
ATOM 763 N N . GLN A 1 101 ? -0.890 -17.431 -3.309 1.00 92.50 101 GLN A N 1
ATOM 764 C CA . GLN A 1 101 ? -2.173 -17.832 -2.737 1.00 92.50 101 GLN A CA 1
ATOM 765 C C . GLN A 1 101 ? -2.401 -17.163 -1.381 1.00 92.50 101 GLN A C 1
ATOM 767 O O . GLN A 1 101 ? -1.484 -16.984 -0.571 1.00 92.50 101 GLN A O 1
ATOM 772 N N . ASN A 1 102 ? -3.665 -16.813 -1.137 1.00 91.19 102 ASN A N 1
ATOM 773 C CA . ASN A 1 102 ? -4.122 -16.115 0.062 1.00 91.19 102 ASN A CA 1
ATOM 774 C C . ASN A 1 102 ? -3.443 -14.755 0.301 1.00 91.19 102 ASN A C 1
ATOM 776 O O . ASN A 1 102 ? -3.459 -14.273 1.431 1.00 91.19 102 ASN A O 1
ATOM 780 N N . LYS A 1 103 ? -2.885 -14.117 -0.733 1.00 95.38 103 LYS A N 1
ATOM 781 C CA . LYS A 1 103 ? -2.339 -12.756 -0.672 1.00 95.38 103 LYS A CA 1
ATOM 782 C C . LYS A 1 103 ? -3.119 -11.837 -1.602 1.00 95.38 103 LYS A C 1
ATOM 784 O O . LYS A 1 103 ? -3.689 -12.284 -2.594 1.00 95.38 103 LYS A O 1
ATOM 789 N N . GLY A 1 104 ? -3.163 -10.560 -1.247 1.00 96.62 104 GLY A N 1
ATOM 790 C CA . GLY A 1 104 ? -3.677 -9.516 -2.126 1.00 96.62 104 GLY A CA 1
ATOM 791 C C . GLY A 1 104 ? -2.577 -8.968 -3.027 1.00 96.62 104 GLY A C 1
ATOM 792 O O . GLY A 1 104 ? -1.398 -9.066 -2.682 1.00 96.62 104 GLY A O 1
ATOM 793 N N . GLU A 1 105 ? -2.942 -8.336 -4.138 1.00 97.69 105 GLU A N 1
ATOM 794 C CA . GLU A 1 105 ? -1.978 -7.703 -5.036 1.00 97.69 105 GLU A CA 1
ATOM 795 C C . GLU A 1 105 ? -2.578 -6.486 -5.740 1.00 97.69 105 GLU A C 1
ATOM 797 O O . GLU A 1 105 ? -3.680 -6.553 -6.278 1.00 97.69 105 GLU A O 1
ATOM 802 N N . ASN A 1 106 ? -1.821 -5.391 -5.769 1.00 98.56 106 ASN A N 1
ATOM 803 C CA . ASN A 1 106 ? -2.079 -4.257 -6.648 1.00 98.56 106 ASN A CA 1
ATOM 804 C C . ASN A 1 106 ? -0.896 -4.071 -7.594 1.00 98.56 106 ASN A C 1
ATOM 806 O O . ASN A 1 106 ? 0.258 -4.119 -7.157 1.00 98.56 106 ASN A O 1
ATOM 810 N N . ILE A 1 107 ? -1.194 -3.794 -8.863 1.00 98.50 107 ILE A N 1
ATOM 811 C CA . ILE A 1 107 ? -0.192 -3.557 -9.902 1.00 98.50 107 ILE A CA 1
ATOM 812 C C . ILE A 1 107 ? -0.356 -2.165 -10.508 1.00 98.50 107 ILE A C 1
ATOM 814 O O . ILE A 1 107 ? -1.442 -1.578 -10.525 1.00 98.50 107 ILE A O 1
ATOM 818 N N . TYR A 1 108 ? 0.745 -1.584 -10.963 1.00 98.56 108 TYR A N 1
ATOM 819 C CA . TYR A 1 108 ? 0.758 -0.288 -11.626 1.00 98.56 108 TYR A CA 1
ATOM 820 C C . TYR A 1 108 ? 1.836 -0.263 -12.701 1.00 98.56 108 TYR A C 1
ATOM 822 O O . TYR A 1 108 ? 2.958 -0.698 -12.467 1.00 98.56 108 TYR A O 1
ATOM 830 N N . GLU A 1 109 ? 1.502 0.326 -13.842 1.00 98.00 109 GLU A N 1
ATOM 8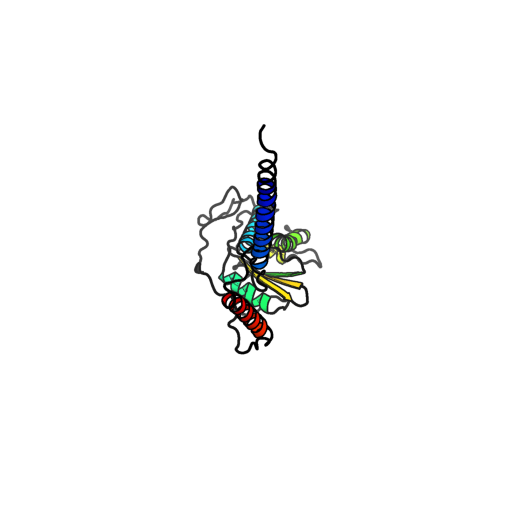31 C CA . GLU A 1 109 ? 2.448 0.649 -14.899 1.00 98.00 109 GLU A CA 1
ATOM 832 C C . GLU A 1 109 ? 2.403 2.155 -15.196 1.00 98.00 109 GLU A C 1
ATOM 834 O O . GLU A 1 109 ? 1.325 2.761 -15.294 1.00 98.00 109 GLU A O 1
ATOM 839 N N . GLY A 1 110 ? 3.573 2.781 -15.329 1.00 97.19 110 GLY A N 1
ATOM 840 C CA . GLY A 1 110 ? 3.684 4.159 -15.804 1.00 97.19 110 GLY A CA 1
ATOM 841 C C . GLY A 1 110 ? 5.015 4.823 -15.467 1.00 97.19 110 GLY A C 1
ATOM 842 O O . GLY A 1 110 ? 5.903 4.215 -14.889 1.00 97.19 110 GLY A O 1
ATOM 843 N N . SER A 1 111 ? 5.159 6.103 -15.808 1.00 95.12 111 SER A N 1
ATOM 844 C CA . SER A 1 111 ? 6.419 6.847 -15.633 1.00 95.12 111 SER A CA 1
ATOM 845 C C . SER A 1 111 ? 6.632 7.413 -14.225 1.00 95.12 111 SER A C 1
ATOM 847 O O . SER A 1 111 ? 7.764 7.656 -13.815 1.00 95.12 111 SER A O 1
ATOM 849 N N . ASN A 1 112 ? 5.558 7.641 -13.459 1.00 96.94 112 ASN A N 1
ATOM 850 C CA . ASN A 1 112 ? 5.658 8.079 -12.065 1.00 96.94 112 ASN A CA 1
ATOM 851 C C . ASN A 1 112 ? 5.452 6.898 -11.118 1.00 96.94 112 ASN A C 1
ATOM 853 O O . ASN A 1 112 ? 4.322 6.494 -10.856 1.00 96.94 112 ASN A O 1
ATOM 857 N N . SER A 1 113 ? 6.552 6.380 -10.580 1.00 96.88 113 SER A N 1
ATOM 858 C CA . SER A 1 113 ? 6.553 5.231 -9.675 1.00 96.88 113 SER A CA 1
ATOM 859 C C . SER A 1 113 ? 6.665 5.616 -8.190 1.00 96.88 113 SER A C 1
ATOM 861 O O . SER A 1 113 ? 7.038 4.773 -7.365 1.00 96.88 113 SER A O 1
ATOM 863 N N . SER A 1 114 ? 6.470 6.895 -7.837 1.00 97.75 114 SER A N 1
ATOM 864 C CA . SER A 1 114 ? 6.628 7.343 -6.447 1.00 97.75 114 SER A CA 1
ATOM 865 C C . SER A 1 114 ? 5.539 6.732 -5.549 1.00 97.75 114 SER A C 1
ATOM 867 O O . SER A 1 114 ? 4.374 6.699 -5.959 1.00 97.75 114 SER A O 1
ATOM 869 N N . PRO A 1 115 ? 5.864 6.295 -4.314 1.00 98.44 115 PRO A N 1
ATOM 870 C CA . PRO A 1 115 ? 4.910 5.600 -3.443 1.00 98.44 115 PRO A CA 1
ATOM 871 C C . PRO A 1 115 ? 3.603 6.369 -3.245 1.00 98.44 115 PRO A C 1
ATOM 873 O O . PRO A 1 115 ? 2.508 5.835 -3.416 1.00 98.44 115 PRO A O 1
ATOM 876 N N . LYS A 1 116 ? 3.712 7.673 -2.962 1.00 98.56 116 LYS A N 1
ATOM 877 C CA . LYS A 1 116 ? 2.554 8.551 -2.781 1.00 98.56 116 LYS A CA 1
ATOM 878 C C . LYS A 1 116 ? 1.668 8.591 -4.022 1.00 98.56 116 LYS A C 1
ATOM 880 O O . LYS A 1 116 ? 0.451 8.522 -3.880 1.00 98.56 116 LYS A O 1
ATOM 885 N N . TYR A 1 117 ? 2.254 8.722 -5.210 1.00 98.75 117 TYR A N 1
ATOM 886 C CA . TYR A 1 117 ? 1.489 8.796 -6.450 1.00 98.75 117 TYR A CA 1
ATOM 887 C C . TYR A 1 117 ? 0.752 7.484 -6.725 1.00 98.75 117 TYR A C 1
ATOM 889 O O . TYR A 1 117 ? -0.464 7.503 -6.902 1.00 98.75 117 TYR A O 1
ATOM 897 N N . VAL A 1 118 ? 1.471 6.358 -6.697 1.00 98.75 118 VAL A N 1
ATOM 898 C CA . VAL A 1 118 ? 0.925 5.035 -7.031 1.00 98.75 118 VAL A CA 1
ATOM 899 C C . VAL A 1 118 ? -0.225 4.665 -6.091 1.00 98.75 118 VAL A C 1
ATOM 901 O O . VAL A 1 118 ? -1.330 4.380 -6.551 1.00 98.75 118 VAL A O 1
ATOM 904 N N . VAL A 1 119 ? -0.018 4.775 -4.773 1.00 98.81 119 VAL A N 1
ATOM 905 C CA . VAL A 1 119 ? -1.052 4.424 -3.785 1.00 98.81 119 VAL A CA 1
ATOM 906 C C . VAL A 1 119 ? -2.252 5.370 -3.860 1.00 98.81 119 VAL A C 1
ATOM 908 O O . VAL A 1 119 ? -3.391 4.925 -3.747 1.00 98.81 119 VAL A O 1
ATOM 911 N N . THR A 1 120 ? -2.031 6.667 -4.104 1.00 98.62 120 THR A N 1
ATOM 912 C CA . THR A 1 120 ? -3.143 7.615 -4.297 1.00 98.62 120 THR A CA 1
ATOM 913 C C . THR A 1 120 ? -3.932 7.281 -5.563 1.00 98.62 120 THR A C 1
ATOM 915 O O . THR A 1 120 ? -5.157 7.346 -5.545 1.00 98.62 120 THR A O 1
ATOM 918 N N . LYS A 1 121 ? -3.264 6.879 -6.653 1.00 98.56 121 LYS A N 1
ATOM 919 C CA . LYS A 1 121 ? -3.932 6.474 -7.898 1.00 98.56 121 LYS A CA 1
ATOM 920 C C . LYS A 1 121 ? -4.834 5.259 -7.676 1.00 98.56 121 LYS A C 1
ATOM 922 O O . LYS A 1 121 ? -5.990 5.304 -8.083 1.00 98.56 121 LYS A O 1
ATOM 927 N N . TRP A 1 122 ? -4.340 4.233 -6.984 1.00 98.69 122 TRP A N 1
ATOM 928 C CA . TRP A 1 122 ? -5.143 3.075 -6.576 1.00 98.69 122 TRP A CA 1
ATOM 929 C C . TRP A 1 122 ? -6.316 3.473 -5.676 1.00 98.69 122 TRP A C 1
ATOM 931 O O . TRP A 1 122 ? -7.453 3.079 -5.918 1.00 98.69 122 TRP A O 1
ATOM 941 N N . HIS A 1 123 ? -6.068 4.311 -4.669 1.00 98.69 123 HIS A N 1
ATOM 942 C CA . HIS A 1 123 ? -7.112 4.776 -3.761 1.00 98.69 123 HIS A CA 1
ATOM 943 C C . HIS A 1 123 ? -8.194 5.615 -4.463 1.00 98.69 123 HIS A C 1
ATOM 945 O O . HIS A 1 123 ? -9.360 5.568 -4.077 1.00 98.69 123 HIS A O 1
ATOM 951 N N . ASN A 1 124 ? -7.847 6.369 -5.508 1.00 98.50 124 ASN A N 1
ATOM 952 C CA . ASN A 1 124 ? -8.798 7.214 -6.234 1.00 98.50 124 ASN A CA 1
ATOM 953 C C . ASN A 1 124 ? -9.893 6.420 -6.961 1.00 98.50 124 ASN A C 1
ATOM 955 O O . ASN A 1 124 ? -10.917 7.000 -7.328 1.00 98.50 124 ASN A O 1
ATOM 959 N N . GLU A 1 125 ? -9.764 5.099 -7.100 1.00 98.44 125 GLU A N 1
ATOM 960 C CA . GLU A 1 125 ? -10.893 4.275 -7.533 1.00 98.44 125 GLU A CA 1
ATOM 961 C C . GLU A 1 125 ? -12.062 4.267 -6.527 1.00 98.44 125 GLU A C 1
ATOM 963 O O . GLU A 1 125 ? -13.148 3.803 -6.867 1.00 98.44 125 GLU A O 1
ATOM 968 N N . THR A 1 126 ? -11.905 4.853 -5.331 1.00 97.62 126 THR A N 1
ATOM 969 C CA . THR A 1 126 ? -13.016 5.160 -4.410 1.00 97.62 126 THR A CA 1
ATOM 970 C C . THR A 1 126 ? -14.161 5.899 -5.106 1.00 97.62 126 THR A C 1
ATOM 972 O O . THR A 1 126 ? -15.325 5.632 -4.827 1.00 97.62 126 THR A O 1
ATOM 975 N N . HIS A 1 127 ? -13.870 6.752 -6.098 1.00 97.44 127 HIS A N 1
ATOM 976 C CA . HIS A 1 127 ? -14.897 7.448 -6.884 1.00 97.44 127 HIS A CA 1
ATOM 977 C C . HIS A 1 127 ? -15.773 6.500 -7.719 1.00 97.44 127 HIS A C 1
ATOM 979 O O . HIS A 1 127 ? -16.845 6.893 -8.196 1.00 97.44 127 HIS A O 1
ATOM 985 N N . HIS A 1 128 ? -15.317 5.265 -7.920 1.00 97.56 128 HIS A N 1
ATOM 986 C CA . HIS A 1 128 ? -16.029 4.195 -8.600 1.00 97.56 128 HIS A CA 1
ATOM 987 C C . HIS A 1 128 ? -16.640 3.179 -7.635 1.00 97.56 128 HIS A C 1
ATOM 989 O O . HIS A 1 128 ? -17.410 2.349 -8.098 1.00 97.56 128 HIS A O 1
ATOM 995 N N . TYR A 1 129 ? -16.329 3.216 -6.342 1.00 97.62 129 TYR A N 1
ATOM 996 C CA . TYR A 1 129 ? -16.851 2.260 -5.370 1.00 97.62 129 TYR A CA 1
ATOM 997 C C . TYR A 1 129 ? -18.116 2.790 -4.694 1.00 97.62 129 TYR A C 1
ATOM 999 O O . TYR A 1 129 ? -18.154 3.927 -4.225 1.00 97.62 129 TYR A O 1
ATOM 1007 N N . ASP A 1 130 ? -19.153 1.962 -4.623 1.00 96.06 130 ASP A N 1
ATOM 1008 C CA . ASP A 1 130 ? -20.366 2.251 -3.867 1.00 96.06 130 ASP A CA 1
ATOM 1009 C C . ASP A 1 130 ? -20.344 1.493 -2.534 1.00 96.06 130 ASP A C 1
ATOM 1011 O O . ASP A 1 130 ? -20.454 0.268 -2.484 1.00 96.06 130 ASP A O 1
ATOM 1015 N N . HIS A 1 131 ? -20.226 2.243 -1.438 1.00 94.75 131 HIS A N 1
ATOM 1016 C CA . HIS A 1 131 ? -20.185 1.702 -0.081 1.00 94.75 131 HIS A CA 1
ATOM 1017 C C . HIS A 1 131 ? -21.505 1.082 0.390 1.00 94.75 131 HIS A C 1
ATOM 1019 O O . HIS A 1 131 ? -21.477 0.287 1.330 1.00 94.75 131 HIS A O 1
ATOM 1025 N N . ASN A 1 132 ? -22.636 1.412 -0.238 1.00 93.56 132 ASN A N 1
ATOM 1026 C CA . ASN A 1 132 ? -23.937 0.847 0.116 1.00 93.56 132 ASN A CA 1
ATOM 1027 C C . ASN A 1 132 ? -24.130 -0.530 -0.521 1.00 93.56 132 ASN A C 1
ATOM 1029 O O . ASN A 1 132 ? -24.646 -1.445 0.114 1.00 93.56 132 ASN A O 1
ATOM 1033 N N . THR A 1 133 ? -23.711 -0.679 -1.779 1.00 94.56 133 THR A N 1
ATOM 1034 C CA . THR A 1 133 ? -23.881 -1.932 -2.532 1.00 94.56 133 THR A CA 1
ATOM 1035 C C . THR A 1 133 ? -22.653 -2.837 -2.492 1.00 94.56 133 THR A C 1
ATOM 1037 O O . THR A 1 133 ? -22.760 -4.020 -2.813 1.00 94.56 133 THR A O 1
ATOM 1040 N N . GLY A 1 134 ? -21.493 -2.301 -2.107 1.00 93.94 134 GLY A N 1
ATOM 1041 C CA . GLY A 1 134 ? -20.212 -3.005 -2.111 1.00 93.94 134 GLY A CA 1
ATOM 1042 C C . GLY A 1 134 ? -19.666 -3.279 -3.514 1.00 93.94 134 GLY A C 1
ATOM 1043 O O . GLY A 1 134 ? -18.866 -4.196 -3.692 1.00 93.94 134 GLY A O 1
ATOM 1044 N N . LYS A 1 135 ? -20.134 -2.540 -4.527 1.00 95.19 135 LYS A N 1
ATOM 1045 C CA . LYS A 1 135 ? -19.837 -2.799 -5.942 1.00 95.19 135 LYS A CA 1
ATOM 1046 C C . LYS A 1 135 ? -19.110 -1.630 -6.589 1.00 95.19 135 LYS A C 1
ATOM 1048 O O . LYS A 1 135 ? -19.301 -0.472 -6.220 1.00 95.19 135 LYS A O 1
ATOM 1053 N N . CYS A 1 136 ? -18.313 -1.937 -7.610 1.00 96.75 136 CYS A N 1
ATOM 1054 C CA . CYS A 1 136 ? -17.832 -0.910 -8.523 1.00 96.75 136 CYS A CA 1
ATOM 1055 C C . CYS A 1 136 ? -18.984 -0.414 -9.410 1.00 96.75 136 CYS A C 1
ATOM 1057 O O . CYS A 1 136 ? -19.872 -1.182 -9.792 1.00 96.75 136 CYS A O 1
ATOM 1059 N N . LYS A 1 137 ? -18.934 0.859 -9.805 1.00 96.38 137 LYS A N 1
ATOM 1060 C CA . LYS A 1 137 ? -19.786 1.421 -10.853 1.00 96.38 137 LYS A CA 1
ATOM 1061 C C . LYS A 1 137 ? -19.640 0.597 -12.143 1.00 96.38 137 LYS A C 1
ATOM 1063 O O . LYS A 1 137 ? -18.528 0.157 -12.450 1.00 96.38 137 LYS A O 1
ATOM 1068 N N . PRO A 1 138 ? -20.719 0.421 -12.928 1.00 95.62 138 PRO A N 1
ATOM 1069 C CA . PRO A 1 138 ? -20.669 -0.341 -14.174 1.00 95.62 138 PRO A CA 1
ATOM 1070 C C . PRO A 1 138 ? -19.530 0.118 -15.096 1.00 95.62 138 PRO A C 1
ATOM 1072 O O . PRO A 1 138 ? -19.355 1.314 -15.332 1.00 95.62 138 PRO A O 1
ATOM 10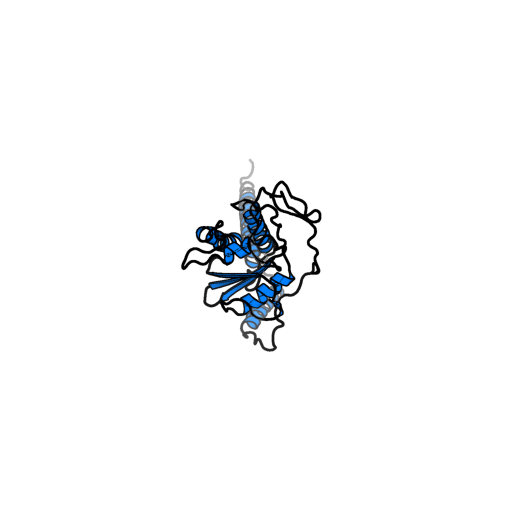75 N N . GLY A 1 139 ? -18.738 -0.836 -15.594 1.00 95.44 139 GLY A N 1
ATOM 1076 C CA . GLY A 1 139 ? -17.619 -0.573 -16.507 1.00 95.44 139 GLY A CA 1
ATOM 1077 C C . GLY A 1 139 ? -16.403 0.124 -15.880 1.00 95.44 139 GLY A C 1
ATOM 1078 O O . GLY A 1 139 ? -15.535 0.597 -16.613 1.00 95.44 139 GLY A O 1
ATOM 1079 N N . LYS A 1 140 ? -16.325 0.230 -14.547 1.00 95.25 140 LYS A N 1
ATOM 1080 C CA . LYS A 1 140 ? -15.187 0.824 -13.830 1.00 95.25 140 LYS A CA 1
ATOM 1081 C C . LYS A 1 140 ? -14.531 -0.186 -12.891 1.00 95.25 140 LYS A C 1
ATOM 1083 O 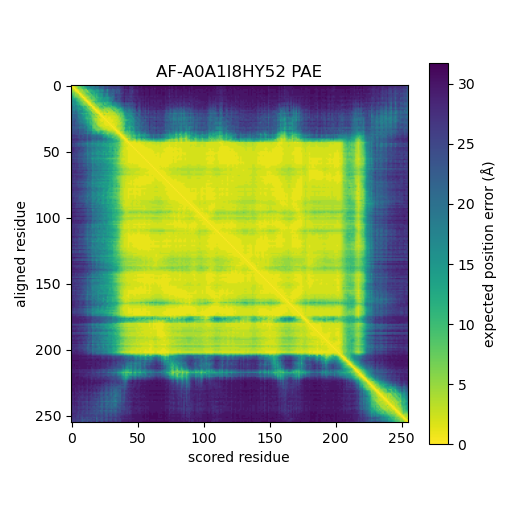O . LYS A 1 140 ? -15.212 -0.978 -12.249 1.00 95.25 140 LYS A O 1
ATOM 1088 N N . GLY A 1 141 ? -13.206 -0.106 -12.779 1.00 94.88 141 GLY A N 1
ATOM 1089 C CA . GLY A 1 141 ? -12.430 -0.825 -11.771 1.00 94.88 141 GLY A CA 1
ATOM 1090 C C . GLY A 1 141 ? -12.433 -0.093 -10.428 1.00 94.88 141 GLY A C 1
ATOM 1091 O O . GLY A 1 141 ? -12.392 1.141 -10.387 1.00 94.88 141 GLY A O 1
ATOM 1092 N N . CYS A 1 142 ? -12.507 -0.872 -9.349 1.00 97.25 142 CYS A N 1
ATOM 1093 C CA . CYS A 1 142 ? -12.332 -0.412 -7.971 1.00 97.25 142 CYS A CA 1
ATOM 1094 C C . CYS A 1 142 ? -11.540 -1.391 -7.085 1.00 97.25 142 CYS A C 1
ATOM 1096 O O . CYS A 1 142 ? -11.478 -1.224 -5.865 1.00 97.25 142 CYS A O 1
ATOM 1098 N N . GLY A 1 143 ? -10.942 -2.416 -7.703 1.00 96.44 143 GLY A N 1
ATOM 1099 C CA . GLY A 1 143 ? -10.210 -3.476 -7.014 1.00 96.44 143 GLY A CA 1
ATOM 1100 C C . GLY A 1 143 ? -9.015 -2.939 -6.232 1.00 96.44 143 GLY A C 1
ATOM 1101 O O . GLY A 1 143 ? -8.846 -3.288 -5.061 1.00 96.44 143 GLY A O 1
ATOM 1102 N N . HIS A 1 144 ? -8.261 -2.005 -6.817 1.00 98.06 144 HIS A N 1
ATOM 1103 C CA . HIS A 1 144 ? -7.088 -1.447 -6.161 1.00 98.06 144 HIS A CA 1
ATOM 1104 C C . HIS A 1 144 ? -7.467 -0.645 -4.917 1.00 98.06 144 HIS A C 1
ATOM 1106 O O . HIS A 1 144 ? -6.829 -0.790 -3.869 1.00 98.06 144 HIS A O 1
ATOM 1112 N N . TYR A 1 145 ? -8.539 0.151 -5.005 1.00 98.44 145 TYR A N 1
ATOM 1113 C CA . TYR A 1 145 ? -9.087 0.851 -3.843 1.00 98.44 145 TYR A CA 1
ATOM 1114 C C . TYR A 1 145 ? -9.519 -0.131 -2.754 1.00 98.44 145 TYR A C 1
ATOM 1116 O O . TYR A 1 145 ? -9.122 0.028 -1.596 1.00 98.44 145 TYR A O 1
ATOM 1124 N N . THR A 1 146 ? -10.296 -1.161 -3.108 1.00 97.31 146 THR A N 1
ATOM 1125 C CA . THR A 1 146 ? -10.774 -2.129 -2.112 1.00 97.31 146 THR A CA 1
ATOM 1126 C C . THR A 1 146 ? -9.618 -2.829 -1.405 1.00 97.31 146 THR A C 1
ATOM 1128 O O . THR A 1 146 ? -9.661 -2.939 -0.184 1.00 97.31 146 THR A O 1
ATOM 1131 N N . GLN A 1 147 ? -8.542 -3.171 -2.122 1.00 98.00 147 GLN A N 1
ATOM 1132 C CA . GLN A 1 147 ? -7.346 -3.787 -1.549 1.00 98.00 147 GLN A CA 1
ATOM 1133 C C . GLN A 1 147 ? -6.594 -2.853 -0.587 1.00 98.00 147 GLN A C 1
ATOM 1135 O O . GLN A 1 147 ? -6.206 -3.278 0.506 1.00 98.00 147 GLN A O 1
ATOM 1140 N N . VAL A 1 148 ? -6.426 -1.570 -0.942 1.00 98.38 148 VAL A N 1
ATOM 1141 C CA . VAL A 1 148 ? -5.837 -0.554 -0.040 1.00 98.38 148 VAL A CA 1
ATOM 1142 C C . VAL A 1 148 ? -6.652 -0.445 1.257 1.00 98.38 148 VAL A C 1
ATOM 1144 O O . VAL A 1 148 ? -6.089 -0.242 2.340 1.00 98.38 148 VAL A O 1
ATOM 1147 N N . MET A 1 149 ? -7.971 -0.631 1.161 1.00 98.31 149 MET A N 1
ATOM 1148 C CA . MET A 1 149 ? -8.933 -0.451 2.248 1.00 98.31 149 MET A CA 1
ATOM 1149 C C . MET A 1 149 ? -9.394 -1.755 2.928 1.00 98.31 149 MET A C 1
ATOM 1151 O O . MET A 1 149 ? -10.262 -1.709 3.803 1.00 98.31 149 MET A O 1
ATOM 1155 N N . THR A 1 150 ? -8.810 -2.911 2.601 1.00 97.62 150 THR A N 1
ATOM 1156 C CA . THR A 1 150 ? -9.100 -4.191 3.271 1.00 97.62 150 THR A CA 1
ATOM 1157 C C . THR A 1 150 ? -8.673 -4.119 4.737 1.00 97.62 150 THR A C 1
ATOM 1159 O O . THR A 1 150 ? -7.476 -4.102 5.042 1.00 97.62 150 THR A O 1
ATOM 1162 N N . ALA A 1 151 ? -9.631 -4.073 5.670 1.00 97.00 151 ALA A N 1
ATOM 1163 C CA . ALA A 1 151 ? -9.337 -3.876 7.093 1.00 97.00 151 ALA A CA 1
ATOM 1164 C C . ALA A 1 151 ? -8.422 -4.957 7.669 1.00 97.00 151 ALA A C 1
ATOM 1166 O O . ALA A 1 151 ? -7.547 -4.628 8.460 1.00 97.00 151 ALA A O 1
ATOM 1167 N N . ALA A 1 152 ? -8.599 -6.210 7.244 1.00 95.12 152 ALA A N 1
ATOM 1168 C CA . ALA A 1 152 ? -7.869 -7.362 7.763 1.00 95.12 152 ALA A CA 1
ATOM 1169 C C . ALA A 1 152 ? -6.366 -7.347 7.442 1.00 95.12 152 ALA A C 1
ATOM 1171 O O . ALA A 1 152 ? -5.595 -7.894 8.227 1.00 95.12 152 ALA A O 1
ATOM 1172 N N . VAL A 1 153 ? -5.944 -6.684 6.357 1.00 96.19 153 VAL A N 1
ATOM 1173 C CA . VAL A 1 153 ? -4.529 -6.607 5.965 1.00 96.19 153 VAL A CA 1
ATOM 1174 C C . VAL A 1 153 ? -3.703 -5.991 7.093 1.00 96.19 153 VAL A C 1
ATOM 1176 O O . VAL 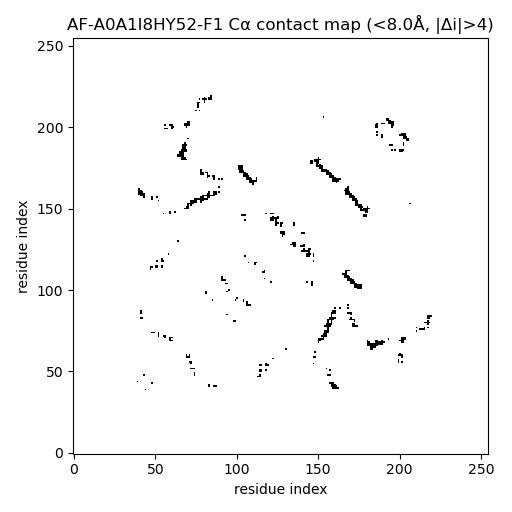A 1 153 ? -4.040 -4.928 7.618 1.00 96.19 153 VAL A O 1
ATOM 1179 N N . LEU A 1 154 ? -2.602 -6.658 7.432 1.00 95.31 154 LEU A N 1
ATOM 1180 C CA . LEU A 1 154 ? -1.644 -6.225 8.455 1.00 95.31 154 LEU A CA 1
ATOM 1181 C C . LEU A 1 154 ? -0.291 -5.828 7.871 1.00 95.31 154 LEU A C 1
ATOM 1183 O O . LEU A 1 154 ? 0.459 -5.086 8.501 1.00 95.31 154 LEU A O 1
ATOM 1187 N N . GLU A 1 155 ? 0.039 -6.334 6.688 1.00 96.00 155 GLU A N 1
ATOM 1188 C CA . GLU A 1 155 ? 1.374 -6.230 6.119 1.00 96.00 155 GLU A CA 1
ATOM 1189 C C . GLU A 1 155 ? 1.295 -5.970 4.623 1.00 96.00 155 GLU A C 1
ATOM 1191 O O . GLU A 1 155 ? 0.400 -6.469 3.935 1.00 96.00 155 GLU A O 1
ATOM 1196 N N . ILE A 1 156 ? 2.250 -5.187 4.138 1.00 97.94 156 ILE A N 1
ATOM 1197 C CA . ILE A 1 156 ? 2.437 -4.885 2.726 1.00 97.94 156 ILE A CA 1
ATOM 1198 C C . ILE A 1 156 ? 3.915 -4.997 2.375 1.00 97.94 156 ILE A C 1
ATOM 1200 O O . ILE A 1 156 ? 4.776 -4.674 3.191 1.00 97.94 156 ILE A O 1
ATOM 1204 N N . GLY A 1 157 ? 4.211 -5.394 1.149 1.00 97.19 157 GLY A N 1
ATOM 1205 C CA . GLY A 1 157 ? 5.549 -5.289 0.583 1.00 97.19 157 GLY A CA 1
ATOM 1206 C C . GLY A 1 157 ? 5.448 -4.978 -0.898 1.00 97.19 157 GLY A C 1
ATOM 1207 O O . GLY A 1 157 ? 4.607 -5.541 -1.595 1.00 97.19 157 GLY A O 1
ATOM 1208 N N . CYS A 1 158 ? 6.262 -4.041 -1.371 1.00 97.94 158 CYS A N 1
ATOM 1209 C CA . CYS A 1 158 ? 6.192 -3.558 -2.744 1.00 97.94 158 CYS A CA 1
ATOM 1210 C C . CYS A 1 158 ? 7.533 -3.690 -3.457 1.00 97.94 158 CYS A C 1
ATOM 1212 O O . CYS A 1 158 ? 8.589 -3.454 -2.874 1.00 97.94 158 CYS A O 1
ATOM 1214 N N . GLY A 1 159 ? 7.460 -4.010 -4.742 1.00 96.19 159 GLY A N 1
ATOM 1215 C CA . GLY A 1 159 ? 8.576 -4.164 -5.655 1.00 96.19 159 GLY A CA 1
ATOM 1216 C C . GLY A 1 159 ? 8.356 -3.326 -6.904 1.00 96.19 159 GLY A C 1
ATOM 1217 O O . GLY A 1 159 ? 7.241 -2.905 -7.217 1.00 96.19 159 GLY A O 1
ATOM 1218 N N . ILE A 1 160 ? 9.446 -3.057 -7.609 1.00 96.19 160 ILE A N 1
ATOM 1219 C CA . ILE A 1 160 ? 9.426 -2.279 -8.840 1.00 96.19 160 ILE A CA 1
ATOM 1220 C C . ILE A 1 160 ? 10.452 -2.826 -9.811 1.00 96.19 160 ILE A C 1
ATOM 1222 O O . ILE A 1 160 ? 11.542 -3.197 -9.391 1.00 96.19 160 ILE A O 1
ATOM 1226 N N . LYS A 1 161 ? 10.131 -2.805 -11.101 1.00 95.69 161 LYS A N 1
ATOM 1227 C CA . LYS A 1 161 ? 11.091 -2.944 -12.186 1.00 95.69 161 LYS A CA 1
ATOM 1228 C C . LYS A 1 161 ? 11.008 -1.717 -13.087 1.00 95.69 161 LYS A C 1
ATOM 1230 O O . LYS A 1 161 ? 9.962 -1.430 -13.662 1.00 95.69 161 LYS A O 1
ATOM 1235 N N . ARG A 1 162 ? 12.114 -0.982 -13.181 1.00 94.50 162 ARG A N 1
ATOM 1236 C CA . ARG A 1 162 ? 12.229 0.213 -14.021 1.00 94.50 162 ARG A CA 1
ATOM 1237 C C . ARG A 1 162 ? 12.602 -0.147 -15.450 1.00 94.50 162 ARG A C 1
ATOM 1239 O O . ARG A 1 162 ? 13.384 -1.078 -15.670 1.00 94.50 162 ARG A O 1
ATOM 1246 N N . GLY A 1 163 ? 12.064 0.613 -16.401 1.00 93.06 163 GLY A N 1
ATOM 1247 C CA . GLY A 1 163 ? 12.399 0.493 -17.820 1.00 93.06 163 GLY A CA 1
ATOM 1248 C C . GLY A 1 163 ? 11.820 -0.739 -18.524 1.00 93.06 163 GLY A C 1
ATOM 1249 O O . GLY A 1 163 ? 12.399 -1.195 -19.509 1.00 93.06 163 GLY A O 1
ATOM 1250 N N . CYS A 1 164 ? 10.690 -1.276 -18.061 1.00 92.75 164 CYS A N 1
ATOM 1251 C CA . CYS A 1 164 ? 9.937 -2.287 -18.804 1.00 92.75 164 CYS A CA 1
ATOM 1252 C C . CYS A 1 164 ? 9.293 -1.623 -20.029 1.00 92.75 164 CYS A C 1
ATOM 1254 O O . CYS A 1 164 ? 8.283 -0.947 -19.909 1.00 92.75 164 CYS A O 1
ATOM 1256 N N . GLY A 1 165 ? 9.911 -1.722 -21.211 1.00 88.88 165 GLY A N 1
ATOM 1257 C CA . GLY A 1 165 ? 9.343 -1.129 -22.433 1.00 88.88 165 GLY A CA 1
ATOM 1258 C C . GLY A 1 165 ? 9.154 0.398 -22.381 1.00 88.88 165 GLY A C 1
ATOM 1259 O O . GLY A 1 165 ? 8.321 0.937 -23.102 1.00 88.88 165 GLY A O 1
ATOM 1260 N N . GLY A 1 166 ? 9.915 1.099 -21.531 1.00 91.00 166 GLY A N 1
ATOM 1261 C CA . GLY A 1 166 ? 9.811 2.552 -21.335 1.00 91.00 166 GLY A CA 1
ATOM 1262 C C . GLY A 1 166 ? 8.910 2.995 -20.174 1.00 91.00 166 GLY A C 1
ATOM 1263 O O . GLY A 1 166 ? 8.797 4.198 -19.935 1.00 91.00 166 GLY A O 1
ATOM 1264 N N . SER A 1 167 ? 8.307 2.061 -19.431 1.00 95.31 167 SER A N 1
ATOM 1265 C CA . SER A 1 167 ? 7.529 2.320 -18.213 1.00 95.31 167 SER A CA 1
ATOM 1266 C C . SER A 1 167 ? 8.202 1.714 -16.971 1.00 95.31 167 SER A C 1
ATOM 1268 O O . SER A 1 167 ? 9.088 0.858 -17.068 1.00 95.31 167 SER A O 1
ATOM 1270 N N . ASP A 1 168 ? 7.790 2.166 -15.786 1.00 96.81 168 ASP A N 1
ATOM 1271 C CA . ASP A 1 168 ? 8.079 1.474 -14.534 1.00 96.81 168 ASP A CA 1
ATOM 1272 C C . ASP A 1 168 ? 6.895 0.575 -14.173 1.00 96.81 168 ASP A C 1
ATOM 1274 O O . ASP A 1 168 ? 5.740 1.011 -14.199 1.00 96.81 168 ASP A O 1
ATOM 1278 N N . LEU A 1 169 ? 7.199 -0.658 -13.774 1.00 97.75 169 LEU A N 1
ATOM 1279 C CA . LEU A 1 169 ? 6.228 -1.665 -13.375 1.00 97.75 169 LEU A CA 1
ATOM 1280 C C . LEU A 1 169 ? 6.311 -1.901 -11.865 1.00 97.75 169 LEU A C 1
ATOM 1282 O O . LEU A 1 169 ? 7.360 -2.283 -11.349 1.00 97.75 169 LEU A O 1
ATOM 1286 N N . VAL A 1 170 ? 5.218 -1.654 -11.149 1.00 98.44 170 VAL A N 1
ATOM 1287 C CA . VAL A 1 170 ? 5.136 -1.682 -9.684 1.00 98.44 170 VAL A CA 1
ATOM 1288 C C . VAL A 1 170 ? 4.146 -2.743 -9.243 1.00 98.44 170 VAL A C 1
ATOM 1290 O O . VAL A 1 170 ? 3.017 -2.778 -9.724 1.00 98.44 170 VAL A O 1
ATOM 1293 N N . PHE A 1 171 ? 4.556 -3.546 -8.270 1.00 98.44 171 PHE A N 1
ATOM 1294 C CA . PHE A 1 171 ? 3.721 -4.533 -7.599 1.00 98.44 171 PHE A CA 1
ATOM 1295 C C . PHE A 1 171 ? 3.715 -4.228 -6.103 1.00 98.44 171 PHE A C 1
ATOM 1297 O O . PHE A 1 171 ? 4.763 -3.942 -5.527 1.00 98.44 171 PHE A O 1
ATOM 1304 N N . CYS A 1 172 ? 2.556 -4.303 -5.458 1.00 98.50 172 CYS A N 1
ATOM 1305 C CA . CYS A 1 172 ? 2.437 -4.346 -4.003 1.00 98.50 172 CYS A CA 1
ATOM 1306 C C . CYS A 1 172 ? 1.647 -5.590 -3.621 1.00 98.50 172 CYS A C 1
ATOM 1308 O O . CYS A 1 172 ? 0.500 -5.739 -4.038 1.00 98.50 172 CYS A O 1
ATOM 1310 N N . VAL A 1 173 ? 2.253 -6.454 -2.813 1.00 98.31 173 VAL A N 1
ATOM 1311 C CA . VAL A 1 173 ? 1.631 -7.661 -2.273 1.00 98.31 173 VAL A CA 1
ATOM 1312 C C . VAL A 1 173 ? 1.184 -7.378 -0.841 1.00 98.31 173 VAL A C 1
ATOM 1314 O O . VAL A 1 173 ? 1.906 -6.762 -0.053 1.00 98.31 173 VAL A O 1
ATOM 1317 N N . TYR A 1 174 ? -0.024 -7.820 -0.512 1.00 97.88 174 TYR A N 1
ATOM 1318 C CA . TYR A 1 174 ? -0.689 -7.594 0.767 1.00 97.88 174 TYR A CA 1
ATOM 1319 C C . TYR A 1 174 ? -0.852 -8.928 1.496 1.00 97.88 174 TYR A C 1
ATOM 1321 O O . TYR A 1 174 ? -1.139 -9.951 0.866 1.00 97.88 174 TYR A O 1
ATOM 1329 N N . SER A 1 175 ? -0.709 -8.933 2.824 1.00 95.38 175 SER A N 1
ATOM 1330 C CA . SER A 1 175 ? -1.071 -10.112 3.615 1.00 95.38 175 SER A CA 1
ATOM 1331 C C . SER A 1 175 ? -2.561 -10.438 3.481 1.00 95.38 175 SER A C 1
ATOM 1333 O O . SER A 1 175 ? -3.353 -9.624 3.002 1.00 95.38 175 SER A O 1
ATOM 1335 N N . HIS A 1 176 ? -2.939 -11.658 3.865 1.00 88.75 176 HIS A N 1
ATOM 1336 C CA . HIS A 1 176 ? -4.295 -12.158 3.667 1.00 88.75 176 HIS A CA 1
ATOM 1337 C C . HIS A 1 176 ? -5.366 -11.214 4.228 1.00 88.75 176 HIS A C 1
ATOM 1339 O O . HIS A 1 176 ? -5.270 -10.717 5.352 1.00 88.75 176 HIS A O 1
ATOM 1345 N N . GLY A 1 177 ? -6.434 -11.028 3.460 1.00 80.81 177 GLY A N 1
ATOM 1346 C CA . GLY A 1 177 ? -7.616 -10.311 3.898 1.00 80.81 177 GLY A CA 1
ATOM 1347 C C . GLY A 1 177 ? -8.670 -10.301 2.804 1.00 80.81 177 GLY A C 1
ATOM 1348 O O . GLY A 1 177 ? -8.356 -10.054 1.645 1.00 80.81 177 GLY A O 1
ATOM 1349 N N . ASN A 1 178 ? -9.921 -10.546 3.186 1.00 77.69 178 ASN A N 1
ATOM 1350 C CA . ASN A 1 178 ? -11.053 -10.548 2.268 1.00 77.69 178 ASN A CA 1
ATOM 1351 C C . ASN A 1 178 ? -12.010 -9.411 2.613 1.00 77.69 178 ASN A C 1
ATOM 1353 O O . ASN A 1 178 ? -12.346 -9.210 3.781 1.00 77.69 178 ASN A O 1
ATOM 1357 N N . GLY A 1 179 ? -12.493 -8.729 1.577 1.00 83.38 179 GLY A N 1
ATOM 1358 C CA . GLY A 1 179 ? -13.485 -7.669 1.702 1.00 83.38 179 GLY A CA 1
ATOM 1359 C C . GLY A 1 179 ? -12.932 -6.358 2.264 1.00 83.38 179 GLY A C 1
ATOM 1360 O O . GLY A 1 179 ? -11.908 -6.299 2.943 1.00 83.38 179 GLY A O 1
ATOM 1361 N N . ILE A 1 180 ? -13.643 -5.273 1.971 1.00 92.69 180 ILE A N 1
ATOM 1362 C CA . ILE A 1 180 ? -13.323 -3.957 2.520 1.00 92.69 180 ILE A CA 1
ATOM 1363 C C . ILE A 1 180 ? -13.636 -3.905 4.033 1.00 92.69 180 ILE A C 1
ATOM 1365 O O . ILE A 1 180 ? -14.198 -4.833 4.616 1.00 92.69 180 ILE A O 1
ATOM 1369 N N . TYR A 1 181 ? -13.268 -2.813 4.697 1.00 96.25 181 TYR A N 1
ATOM 1370 C CA . TYR A 1 181 ? -13.615 -2.558 6.094 1.00 96.25 181 TYR A CA 1
ATOM 1371 C C . TYR A 1 181 ? -15.126 -2.521 6.376 1.00 96.25 181 TYR A C 1
ATOM 1373 O O . TYR A 1 181 ? -15.941 -2.145 5.534 1.00 96.25 181 TYR A O 1
ATOM 1381 N N . LYS A 1 182 ? -15.492 -2.842 7.621 1.00 96.69 182 LYS A N 1
ATOM 1382 C CA . LYS A 1 182 ? -16.848 -2.637 8.142 1.00 96.69 182 LYS A CA 1
ATOM 1383 C C . LYS A 1 182 ? -17.045 -1.186 8.567 1.00 96.69 182 LYS A C 1
ATOM 1385 O O . LYS A 1 182 ? -16.167 -0.603 9.207 1.00 96.69 182 LYS A O 1
ATOM 1390 N N . GLN A 1 183 ? -18.191 -0.618 8.200 1.00 97.38 183 GLN A N 1
ATOM 1391 C CA . GLN A 1 183 ? -18.520 0.769 8.509 1.00 97.38 183 GLN A CA 1
ATOM 1392 C C . GLN A 1 183 ? -18.907 0.927 9.981 1.00 97.38 183 GLN A C 1
ATOM 1394 O O . GLN A 1 183 ? -19.695 0.140 10.498 1.00 97.38 183 GLN A O 1
ATOM 1399 N N . GLY A 1 184 ? -18.394 1.963 10.633 1.00 97.50 184 GLY A N 1
ATOM 1400 C CA . GLY A 1 184 ? -18.745 2.316 12.006 1.00 97.50 184 GLY A CA 1
ATOM 1401 C C . GLY A 1 184 ? -17.763 3.326 12.600 1.00 97.50 184 GLY A C 1
ATOM 1402 O O . GLY A 1 184 ? -16.748 3.628 11.967 1.00 97.50 184 GLY A O 1
ATOM 1403 N N . PRO A 1 185 ? -18.044 3.868 13.800 1.00 97.94 185 PRO A N 1
ATOM 1404 C CA . PRO A 1 185 ? -17.176 4.857 14.429 1.00 97.94 185 PRO A CA 1
ATOM 1405 C C . PRO A 1 185 ? -15.753 4.327 14.562 1.00 97.94 185 PRO A C 1
ATOM 1407 O O . PRO A 1 185 ? -15.564 3.176 14.980 1.00 97.94 185 PRO A O 1
ATOM 1410 N N . LYS A 1 186 ? -14.763 5.161 14.227 1.00 96.88 186 LYS A N 1
ATOM 1411 C CA . LYS A 1 186 ? -13.346 4.774 14.295 1.00 96.88 186 LYS A CA 1
ATOM 1412 C C . LYS A 1 186 ? -13.016 4.092 15.618 1.00 96.88 186 LYS A C 1
ATOM 1414 O O . LYS A 1 186 ? -13.401 4.565 16.685 1.00 96.88 186 LYS A O 1
ATOM 1419 N N . CYS A 1 187 ? -12.278 2.992 15.529 1.00 96.06 187 CYS A N 1
ATOM 1420 C CA . CYS A 1 187 ? -11.807 2.211 16.669 1.00 96.06 187 CYS A CA 1
ATOM 1421 C C . CYS A 1 187 ? -12.870 1.559 17.569 1.00 96.06 187 CYS A C 1
ATOM 1423 O O . CYS A 1 187 ? -12.499 0.910 18.548 1.00 96.06 187 CYS A O 1
ATOM 1425 N N . SER A 1 188 ? -14.164 1.671 17.263 1.00 97.69 188 SER A N 1
ATOM 1426 C CA . SER A 1 188 ? -15.232 1.112 18.107 1.00 97.69 188 SER A CA 1
ATOM 1427 C C . SER A 1 188 ? -15.193 -0.416 18.244 1.00 97.69 188 SER A C 1
ATOM 1429 O O . SER A 1 188 ? -15.791 -0.958 19.175 1.00 97.69 188 SER A O 1
ATOM 1431 N N . LYS A 1 189 ? -14.490 -1.114 17.342 1.00 97.88 189 LYS A N 1
ATOM 1432 C CA . LYS A 1 189 ? -14.350 -2.578 17.327 1.00 97.88 189 LYS A CA 1
ATOM 1433 C C . LYS A 1 189 ? -12.898 -3.051 17.207 1.00 97.88 189 LYS A C 1
ATOM 1435 O O . LYS A 1 189 ? -12.665 -4.184 16.785 1.00 97.88 189 LYS A O 1
ATOM 1440 N N . CYS A 1 190 ? -11.909 -2.222 17.557 1.00 96.88 190 CYS A N 1
ATOM 1441 C CA . CYS A 1 190 ? -10.525 -2.703 17.595 1.00 96.88 190 CYS A CA 1
ATOM 1442 C C . CYS A 1 190 ? -10.381 -3.864 18.599 1.00 96.88 190 CYS A C 1
ATOM 1444 O O . CYS A 1 190 ? -10.892 -3.760 19.716 1.00 96.88 190 CYS A O 1
ATOM 1446 N N . PRO A 1 191 ? -9.695 -4.960 18.228 1.00 94.56 191 PRO A N 1
ATOM 1447 C CA . PRO A 1 191 ? -9.499 -6.090 19.127 1.00 94.56 191 PRO A CA 1
ATOM 1448 C C . PRO A 1 191 ? -8.494 -5.742 20.233 1.00 94.56 191 PRO A C 1
ATOM 1450 O O . PRO A 1 191 ? -7.645 -4.864 20.059 1.00 94.56 191 PRO A O 1
ATOM 1453 N N . ALA A 1 192 ? -8.561 -6.456 21.359 1.00 92.12 192 ALA A N 1
ATOM 1454 C CA . ALA A 1 192 ? -7.720 -6.196 22.529 1.00 92.12 192 ALA A CA 1
ATOM 1455 C C . ALA A 1 192 ? -6.217 -6.321 22.222 1.00 92.12 192 ALA A C 1
ATOM 1457 O O . ALA A 1 192 ? -5.407 -5.563 22.750 1.00 92.12 192 ALA A O 1
ATOM 1458 N N . GLU A 1 193 ? -5.842 -7.230 21.321 1.00 90.81 193 GLU A N 1
ATOM 1459 C CA . GLU A 1 193 ? -4.456 -7.465 20.902 1.00 90.81 193 GLU A CA 1
ATOM 1460 C C . GLU A 1 193 ? -3.922 -6.358 19.979 1.00 90.81 193 GLU A C 1
ATOM 1462 O O . GLU A 1 193 ? -2.709 -6.242 19.768 1.00 90.81 193 GLU A O 1
ATOM 1467 N N . ARG A 1 194 ? -4.818 -5.551 19.392 1.00 92.94 194 ARG A N 1
ATOM 1468 C CA . ARG A 1 194 ? -4.477 -4.430 18.508 1.00 92.94 194 ARG A CA 1
ATOM 1469 C C . ARG A 1 194 ? -5.300 -3.197 18.896 1.00 92.94 194 ARG A C 1
ATOM 1471 O O . ARG A 1 194 ? -6.197 -2.812 18.137 1.00 92.94 194 ARG A O 1
ATOM 1478 N N . PRO A 1 195 ? -5.023 -2.598 20.069 1.00 95.06 195 PRO A N 1
ATOM 1479 C CA . PRO A 1 195 ? -5.768 -1.453 20.572 1.00 95.06 195 PRO A CA 1
ATOM 1480 C C . PRO A 1 195 ? -5.728 -0.259 19.612 1.00 95.06 195 PRO A C 1
ATOM 1482 O O . PRO A 1 195 ? -4.856 -0.124 18.750 1.00 95.06 195 PRO A O 1
ATOM 1485 N N . CYS A 1 196 ? -6.695 0.637 19.777 1.00 96.12 196 CYS A N 1
ATOM 1486 C CA . CYS A 1 196 ? -6.768 1.862 18.996 1.00 96.12 196 CYS A CA 1
ATOM 1487 C C . CYS A 1 196 ? -5.569 2.778 19.266 1.00 96.12 196 CYS A C 1
ATOM 1489 O O . CYS A 1 196 ? -5.320 3.162 20.409 1.00 96.12 196 CYS A O 1
ATOM 1491 N N . ASP A 1 197 ? -4.899 3.214 18.205 1.00 96.06 197 ASP A N 1
ATOM 1492 C CA . ASP A 1 197 ? -4.127 4.450 18.222 1.00 96.06 197 ASP A CA 1
ATOM 1493 C C . ASP A 1 197 ? -5.075 5.618 17.930 1.00 96.06 197 ASP A C 1
ATOM 1495 O O . ASP A 1 197 ? -5.510 5.830 16.795 1.00 96.06 197 ASP A O 1
ATOM 1499 N N . THR A 1 198 ? -5.399 6.394 18.964 1.00 91.88 198 THR A N 1
ATOM 1500 C CA . THR A 1 198 ? -6.362 7.500 18.871 1.00 91.88 198 THR A CA 1
ATOM 1501 C C . THR A 1 198 ? -5.899 8.633 17.959 1.00 91.88 198 THR A C 1
ATOM 1503 O O . THR A 1 198 ? -6.735 9.396 17.478 1.00 91.88 198 THR A O 1
ATOM 1506 N N . LYS A 1 199 ? -4.595 8.744 17.670 1.00 94.19 199 LYS A N 1
ATOM 1507 C CA . LYS A 1 199 ? -4.068 9.774 16.762 1.00 94.19 199 LYS A CA 1
ATOM 1508 C C . LYS A 1 199 ? -4.360 9.441 15.305 1.00 94.19 199 LYS A C 1
ATOM 1510 O O . LYS A 1 199 ? -4.626 10.339 14.510 1.00 94.19 199 LYS A O 1
ATOM 1515 N N . THR A 1 200 ? -4.284 8.161 14.951 1.00 95.56 200 THR A N 1
ATOM 1516 C CA . THR A 1 200 ? -4.461 7.694 13.569 1.00 95.56 200 THR A CA 1
ATOM 1517 C C . THR A 1 200 ? -5.851 7.116 13.311 1.00 95.56 200 THR A C 1
ATOM 1519 O O . THR A 1 200 ? -6.283 7.068 12.160 1.00 95.56 200 THR A O 1
ATOM 1522 N N . GLY A 1 201 ? -6.575 6.714 14.360 1.00 96.00 201 GLY A N 1
ATOM 1523 C CA . GLY A 1 201 ? -7.856 6.016 14.252 1.00 96.00 201 GLY A CA 1
ATOM 1524 C C . GLY A 1 201 ? -7.714 4.578 13.749 1.00 96.00 201 GLY A C 1
ATOM 1525 O O . GLY A 1 201 ? -8.656 4.040 13.169 1.00 96.00 201 GLY A O 1
ATOM 1526 N N . LEU A 1 202 ? -6.531 3.981 13.921 1.00 98.00 202 LEU A N 1
ATOM 1527 C CA . LEU A 1 202 ? -6.198 2.636 13.459 1.00 98.00 202 LEU A CA 1
ATOM 1528 C C . LEU A 1 202 ? -6.022 1.680 14.639 1.00 98.00 202 LEU A C 1
ATOM 1530 O O . LEU A 1 202 ? -5.512 2.049 15.694 1.00 98.00 202 LEU A O 1
ATOM 1534 N N . CYS A 1 203 ? -6.373 0.416 14.436 1.00 97.31 203 CYS A N 1
ATOM 1535 C CA . CYS A 1 203 ? -6.049 -0.670 15.346 1.00 97.31 203 CYS A CA 1
ATOM 1536 C C . CYS A 1 203 ? -4.566 -1.028 15.183 1.00 97.31 203 CYS A C 1
ATOM 1538 O O . CYS A 1 203 ? -4.146 -1.530 14.131 1.00 97.31 203 CYS A O 1
ATOM 1540 N N . THR A 1 204 ? -3.775 -0.775 16.222 1.00 92.06 204 THR A N 1
ATOM 1541 C CA . THR A 1 204 ? -2.319 -0.950 16.237 1.00 92.06 204 THR A CA 1
ATOM 1542 C C . THR A 1 204 ? -1.924 -1.976 17.291 1.00 92.06 204 THR A C 1
ATOM 1544 O O . THR A 1 204 ? -2.443 -1.979 18.395 1.00 92.06 204 THR A O 1
ATOM 1547 N N . GLY A 1 205 ? -1.011 -2.885 16.963 1.00 72.00 205 GLY A N 1
ATOM 1548 C CA . GLY A 1 205 ? -0.525 -3.890 17.908 1.00 72.00 205 GLY A CA 1
ATOM 1549 C C . GLY A 1 205 ? 0.624 -4.697 17.326 1.00 72.00 205 GLY A C 1
ATOM 1550 O O . GLY A 1 205 ? 1.103 -4.414 16.215 1.00 72.00 205 GLY A O 1
ATOM 1551 N N . LYS A 1 206 ? 1.098 -5.700 18.068 1.00 60.06 206 LYS A N 1
ATOM 1552 C CA . LYS A 1 206 ? 2.033 -6.676 17.505 1.00 60.06 206 LYS A CA 1
ATOM 1553 C C . LYS A 1 206 ? 1.258 -7.453 16.441 1.00 60.06 206 LYS A C 1
ATOM 1555 O O . LYS A 1 206 ? 0.304 -8.152 16.761 1.00 60.06 206 LYS A O 1
ATOM 1560 N N . ALA A 1 207 ? 1.635 -7.285 15.172 1.00 55.84 207 ALA A N 1
ATOM 1561 C CA . ALA A 1 207 ? 1.288 -8.298 14.189 1.00 55.84 207 ALA A CA 1
ATOM 1562 C C . ALA A 1 207 ? 1.845 -9.606 14.757 1.00 55.84 207 ALA A C 1
ATOM 1564 O O . ALA A 1 207 ? 2.958 -9.598 15.293 1.00 55.84 207 ALA A O 1
ATOM 1565 N N . GLN A 1 208 ? 1.073 -10.690 14.736 1.00 48.81 208 GLN A N 1
ATOM 1566 C CA . GLN A 1 208 ? 1.675 -11.998 14.944 1.00 48.81 208 GLN A CA 1
ATOM 1567 C C . GLN A 1 208 ? 2.556 -12.239 13.725 1.00 48.81 208 GLN A C 1
ATOM 1569 O O . GLN A 1 208 ? 2.099 -12.715 12.693 1.00 48.81 208 GLN A O 1
ATOM 1574 N N . THR A 1 209 ? 3.792 -11.759 13.808 1.00 47.66 209 THR A N 1
ATOM 1575 C CA . THR A 1 209 ? 4.797 -11.922 12.775 1.00 47.66 209 THR A CA 1
ATOM 1576 C C . THR A 1 209 ? 5.156 -13.399 12.782 1.00 47.66 209 THR A C 1
ATOM 1578 O O . THR A 1 209 ? 5.929 -13.845 13.627 1.00 47.66 209 THR A O 1
ATOM 1581 N N . SER A 1 210 ? 4.594 -14.178 11.863 1.00 43.12 210 SER A N 1
ATOM 1582 C CA . SER A 1 210 ? 5.184 -15.468 11.491 1.00 43.12 210 SER A CA 1
ATOM 1583 C C . SER A 1 210 ? 6.452 -15.289 10.648 1.00 43.12 210 SER A C 1
ATOM 1585 O O . SER A 1 210 ? 7.050 -16.274 10.231 1.00 43.12 210 SER A O 1
ATOM 1587 N N . PHE A 1 211 ? 6.868 -14.046 10.391 1.00 46.72 211 PHE A N 1
ATOM 1588 C CA . PHE A 1 211 ? 7.878 -13.722 9.397 1.00 46.72 211 PHE A CA 1
ATOM 1589 C C . PHE A 1 211 ? 9.048 -12.980 10.054 1.00 46.72 211 PHE A C 1
ATOM 1591 O O . PHE A 1 211 ? 8.829 -11.931 10.666 1.00 46.72 211 PHE A O 1
ATOM 1598 N N . PRO A 1 212 ? 10.269 -13.544 10.012 1.00 43.59 212 PRO A N 1
ATOM 1599 C CA . PRO A 1 212 ? 11.422 -12.965 10.681 1.00 43.59 212 PRO A CA 1
ATOM 1600 C C . PRO A 1 212 ? 11.786 -11.604 10.082 1.00 43.59 212 PRO A C 1
ATOM 1602 O O . PRO A 1 212 ? 11.878 -11.440 8.866 1.00 43.59 212 PRO A O 1
ATOM 1605 N N . ASP A 1 213 ? 12.022 -10.646 10.976 1.00 42.41 213 ASP A N 1
ATOM 1606 C CA . ASP A 1 213 ? 12.651 -9.361 10.692 1.00 42.41 213 ASP A CA 1
ATOM 1607 C C . ASP A 1 213 ? 14.098 -9.632 10.261 1.00 42.41 213 ASP A C 1
ATOM 1609 O O . ASP A 1 213 ? 14.972 -9.948 11.070 1.00 42.41 213 ASP A O 1
ATOM 1613 N N . GLY A 1 214 ? 14.321 -9.659 8.954 1.00 48.69 214 GLY A N 1
ATOM 1614 C CA . GLY A 1 214 ? 15.605 -9.995 8.371 1.00 48.69 214 GLY A CA 1
ATOM 1615 C C . GLY A 1 214 ? 15.710 -9.429 6.970 1.00 48.69 214 GLY A C 1
ATOM 1616 O O . GLY A 1 214 ? 14.743 -9.415 6.208 1.00 48.69 214 GLY A O 1
ATOM 1617 N N . SER A 1 215 ? 16.905 -8.962 6.626 1.00 51.31 215 SER A N 1
ATOM 1618 C CA . SER A 1 215 ? 17.291 -8.560 5.279 1.00 51.31 215 SER A CA 1
ATOM 1619 C C . SER A 1 215 ? 17.244 -9.766 4.335 1.00 51.31 215 SER A C 1
ATOM 1621 O O . SER A 1 215 ? 18.251 -10.405 4.034 1.00 51.31 215 SER A O 1
ATOM 1623 N N . VAL A 1 216 ? 16.049 -10.120 3.872 1.00 60.19 216 VAL A N 1
ATOM 1624 C CA . VAL A 1 216 ? 15.867 -11.162 2.865 1.00 60.19 216 VAL A CA 1
ATOM 1625 C C . VAL A 1 216 ? 16.427 -10.669 1.533 1.00 60.19 216 VAL A C 1
ATOM 1627 O O . VAL A 1 216 ? 16.049 -9.621 1.011 1.00 60.19 216 VAL A O 1
ATOM 1630 N N . ASN A 1 217 ? 17.376 -11.423 0.977 1.00 69.00 217 ASN A N 1
ATOM 1631 C CA . ASN A 1 217 ? 17.853 -11.183 -0.376 1.00 69.00 217 ASN A CA 1
ATOM 1632 C C . ASN A 1 217 ? 16.763 -11.621 -1.360 1.00 69.00 217 ASN A C 1
ATOM 1634 O O . ASN A 1 217 ? 16.634 -12.800 -1.679 1.00 69.00 217 ASN A O 1
ATOM 1638 N N . CYS A 1 218 ? 15.978 -10.652 -1.818 1.00 74.62 218 CYS A N 1
ATOM 1639 C CA . CYS A 1 218 ? 14.852 -10.858 -2.721 1.00 74.62 218 CYS A CA 1
ATOM 1640 C C . CYS A 1 218 ? 15.246 -11.095 -4.184 1.00 74.62 218 CYS A C 1
ATOM 1642 O O . CYS A 1 218 ? 14.373 -11.281 -5.033 1.00 74.62 218 CYS A O 1
ATOM 1644 N N . LEU A 1 219 ? 16.540 -11.034 -4.513 1.00 66.25 219 LEU A N 1
ATOM 1645 C CA . LEU A 1 219 ? 16.975 -11.138 -5.896 1.00 66.25 219 LEU A CA 1
ATOM 1646 C C . LEU A 1 219 ? 16.899 -12.589 -6.380 1.00 66.25 219 LEU A C 1
ATOM 1648 O O . LEU A 1 219 ? 17.455 -13.478 -5.726 1.00 66.25 219 LEU A O 1
ATOM 1652 N N . PRO A 1 220 ? 16.283 -12.850 -7.549 1.00 57.28 220 PRO A N 1
ATOM 1653 C CA . PRO A 1 220 ? 16.399 -14.154 -8.177 1.00 57.28 220 PRO A CA 1
ATOM 1654 C C . PRO A 1 220 ? 17.887 -14.461 -8.384 1.00 57.28 220 PRO A C 1
ATOM 1656 O O . PRO A 1 220 ? 18.640 -13.632 -8.906 1.00 57.28 220 PRO A O 1
ATOM 1659 N N . LYS A 1 221 ? 18.336 -15.642 -7.933 1.00 50.50 221 LYS A N 1
ATOM 1660 C CA . LYS A 1 221 ? 19.712 -16.102 -8.161 1.00 50.50 221 LYS A CA 1
ATOM 1661 C C . LYS A 1 221 ? 19.980 -16.007 -9.662 1.00 50.50 221 LYS A C 1
ATOM 1663 O O . LYS A 1 221 ? 19.242 -16.608 -10.439 1.00 50.50 221 LYS A O 1
ATOM 1668 N N . LYS A 1 222 ? 21.004 -15.243 -10.066 1.00 48.75 222 LYS A N 1
ATOM 1669 C CA . LYS A 1 222 ? 21.424 -15.170 -11.472 1.00 48.75 222 LYS A CA 1
ATOM 1670 C C . LYS A 1 222 ? 21.594 -16.600 -11.989 1.00 48.75 222 LYS A C 1
ATOM 1672 O O . LYS A 1 222 ? 22.465 -17.322 -11.506 1.00 48.75 222 LYS A O 1
ATOM 1677 N N . GLY A 1 223 ? 20.772 -16.995 -12.959 1.00 41.34 223 GLY A N 1
ATOM 1678 C CA . GLY A 1 223 ? 21.110 -18.110 -13.834 1.00 41.34 223 GLY A CA 1
ATOM 1679 C C . GLY A 1 223 ? 22.468 -17.819 -14.471 1.00 41.34 223 GLY A C 1
ATOM 1680 O O . GLY A 1 223 ? 22.779 -16.666 -14.780 1.00 41.34 223 GLY A O 1
ATOM 1681 N N . ALA A 1 224 ? 23.311 -18.841 -14.578 1.00 47.34 224 ALA A N 1
ATOM 1682 C CA . ALA A 1 224 ? 24.632 -18.733 -15.175 1.00 47.34 224 ALA A CA 1
ATOM 1683 C C . ALA A 1 224 ? 24.553 -18.085 -16.571 1.00 47.34 224 ALA A C 1
ATOM 1685 O O . ALA A 1 224 ? 23.771 -18.520 -17.410 1.00 47.34 224 ALA A O 1
ATOM 1686 N N . GLY A 1 225 ? 25.384 -17.064 -16.805 1.00 47.06 225 GLY A N 1
ATOM 1687 C CA . GLY A 1 225 ? 25.603 -16.476 -18.128 1.00 47.06 225 GLY A CA 1
ATOM 1688 C C . GLY A 1 225 ? 25.091 -15.046 -18.292 1.00 47.06 225 GLY A C 1
ATOM 1689 O O . GLY A 1 225 ? 24.120 -14.807 -18.998 1.00 47.06 225 GLY A O 1
ATOM 1690 N N . LEU A 1 226 ? 25.800 -14.072 -17.713 1.00 37.62 226 LEU A N 1
ATOM 1691 C CA . LEU A 1 226 ? 25.792 -12.706 -18.241 1.00 37.62 226 LEU A CA 1
ATOM 1692 C C . LEU A 1 226 ? 27.214 -12.399 -18.717 1.00 37.62 226 LEU A C 1
ATOM 1694 O O . LEU A 1 226 ? 28.106 -12.173 -17.900 1.00 37.62 226 LEU A O 1
ATOM 1698 N N . ASN A 1 227 ? 27.428 -12.435 -20.032 1.00 46.66 227 ASN A N 1
ATOM 1699 C CA . ASN A 1 227 ? 28.648 -11.918 -20.643 1.00 46.66 227 ASN A CA 1
ATOM 1700 C C . ASN A 1 227 ? 28.704 -10.413 -20.367 1.00 46.66 227 ASN A C 1
ATOM 1702 O O . ASN A 1 227 ? 27.853 -9.662 -20.846 1.00 46.66 227 ASN A O 1
ATOM 1706 N N . LEU A 1 228 ? 29.680 -9.972 -19.570 1.00 40.94 228 LEU A N 1
ATOM 1707 C CA . LEU A 1 228 ? 29.965 -8.547 -19.446 1.00 40.94 228 LEU A CA 1
ATOM 1708 C C . LEU A 1 228 ? 30.450 -8.018 -20.807 1.00 40.94 228 LEU A C 1
ATOM 1710 O O . LEU A 1 228 ? 31.293 -8.663 -21.435 1.00 40.94 228 LEU A O 1
ATOM 1714 N N . PRO A 1 229 ? 29.988 -6.837 -21.253 1.00 43.41 229 PRO A N 1
ATOM 1715 C CA . PRO A 1 229 ? 30.604 -6.165 -22.383 1.00 43.41 229 PRO A CA 1
ATOM 1716 C C . PRO A 1 229 ? 32.061 -5.838 -22.031 1.00 43.41 229 PRO A C 1
ATOM 1718 O O . PRO A 1 229 ? 32.360 -5.254 -20.988 1.00 43.41 229 PRO A O 1
ATOM 1721 N N . THR A 1 230 ? 32.972 -6.191 -22.932 1.00 50.03 230 THR A N 1
ATOM 1722 C CA . THR A 1 230 ? 34.427 -5.970 -22.858 1.00 50.03 230 THR A CA 1
ATOM 1723 C C . THR A 1 230 ? 34.838 -4.489 -22.801 1.00 50.03 230 THR A C 1
ATOM 1725 O O . THR A 1 230 ? 36.022 -4.174 -22.821 1.00 50.03 230 THR A O 1
ATOM 1728 N N . SER A 1 231 ? 33.889 -3.552 -22.710 1.00 52.09 231 SER A N 1
ATOM 1729 C CA . SER A 1 231 ? 34.145 -2.111 -22.618 1.00 52.09 231 SER A CA 1
ATOM 1730 C C . SER A 1 231 ? 34.507 -1.638 -21.205 1.00 52.09 231 SER A C 1
ATOM 1732 O O . SER A 1 231 ? 35.201 -0.632 -21.063 1.00 52.09 231 SER A O 1
ATOM 1734 N N . LEU A 1 232 ? 34.115 -2.366 -20.152 1.00 46.88 232 LEU A N 1
ATOM 1735 C CA . LEU A 1 232 ? 34.403 -1.977 -18.760 1.00 46.88 232 LEU A CA 1
ATOM 1736 C C . LEU A 1 232 ? 35.840 -2.295 -18.310 1.00 46.88 232 LEU A C 1
ATOM 1738 O O . LEU A 1 232 ? 36.311 -1.729 -17.325 1.00 46.88 232 LEU A O 1
ATOM 1742 N N . THR A 1 233 ? 36.577 -3.131 -19.044 1.00 48.94 233 THR A N 1
ATOM 1743 C CA . THR A 1 233 ? 37.998 -3.406 -18.763 1.00 48.94 233 THR A CA 1
ATOM 1744 C C . THR A 1 233 ? 38.921 -2.274 -19.227 1.00 48.94 233 THR A C 1
ATOM 1746 O O . THR A 1 233 ? 39.995 -2.089 -18.658 1.00 48.94 233 THR A O 1
ATOM 1749 N N . TRP A 1 234 ? 38.498 -1.460 -20.201 1.00 45.31 234 TRP A N 1
ATOM 1750 C CA . TRP A 1 234 ? 39.302 -0.345 -20.721 1.00 45.31 234 TRP A CA 1
ATOM 1751 C C . TRP A 1 234 ? 39.343 0.860 -19.775 1.00 45.31 234 TRP A C 1
ATOM 1753 O O . TRP A 1 234 ? 40.384 1.500 -19.638 1.00 45.31 234 TRP A O 1
ATOM 1763 N N . ILE A 1 235 ? 38.249 1.133 -19.057 1.00 53.84 235 ILE A N 1
ATOM 1764 C CA . ILE A 1 235 ? 38.183 2.238 -18.085 1.00 53.84 235 ILE A CA 1
ATOM 1765 C C . ILE A 1 235 ? 39.079 1.945 -16.868 1.00 53.84 235 ILE A C 1
ATOM 1767 O O . ILE A 1 235 ? 39.768 2.838 -16.375 1.00 53.84 235 ILE A O 1
ATOM 1771 N N . GLY A 1 236 ? 39.145 0.680 -16.434 1.00 48.16 236 GLY A N 1
ATOM 1772 C CA . GLY A 1 236 ? 40.057 0.241 -15.372 1.00 48.16 236 GLY A CA 1
ATOM 1773 C C . GLY A 1 236 ? 41.538 0.360 -15.754 1.00 48.16 236 GLY A C 1
ATOM 1774 O O . GLY A 1 236 ? 42.346 0.789 -14.930 1.00 48.16 236 GLY A O 1
ATOM 1775 N N . LEU A 1 237 ? 41.892 0.056 -17.011 1.00 51.91 237 LEU A N 1
ATOM 1776 C CA . LEU A 1 237 ? 43.264 0.217 -17.512 1.00 51.91 237 LEU A CA 1
ATOM 1777 C C . LEU A 1 237 ? 43.684 1.693 -17.613 1.00 51.91 237 LEU A C 1
ATOM 1779 O O . LEU A 1 237 ? 44.823 2.026 -17.287 1.00 51.91 237 LEU A O 1
ATOM 1783 N N . LEU A 1 238 ? 42.774 2.585 -18.017 1.00 53.19 238 LEU A N 1
ATOM 1784 C CA . LEU A 1 238 ? 43.056 4.023 -18.126 1.00 53.19 238 LEU A CA 1
ATOM 1785 C C . LEU A 1 238 ? 43.258 4.688 -16.755 1.00 53.19 238 LEU A C 1
ATOM 1787 O O . LEU A 1 238 ? 44.142 5.533 -16.610 1.00 53.19 238 LEU A O 1
ATOM 1791 N N . LEU A 1 239 ? 42.509 4.268 -15.730 1.00 50.53 239 LEU A N 1
ATOM 1792 C CA . LEU A 1 239 ? 42.696 4.746 -14.354 1.00 50.53 239 LEU A CA 1
ATOM 1793 C C . LEU A 1 239 ? 44.022 4.260 -13.745 1.00 50.53 239 LEU A C 1
ATOM 1795 O O . LEU A 1 239 ? 44.702 5.037 -13.075 1.00 50.53 239 LEU A O 1
ATOM 1799 N N . HIS A 1 240 ? 44.441 3.021 -14.024 1.00 49.97 240 HIS A N 1
ATOM 1800 C CA . HIS A 1 240 ? 45.747 2.517 -13.577 1.00 49.97 240 HIS A CA 1
ATOM 1801 C C . HIS A 1 240 ? 46.926 3.198 -14.295 1.00 49.97 240 HIS A C 1
ATOM 1803 O O . HIS A 1 240 ? 47.928 3.522 -13.656 1.00 49.97 240 HIS A O 1
ATOM 1809 N N . ALA A 1 241 ? 46.802 3.476 -15.597 1.00 52.91 241 ALA A N 1
ATOM 1810 C CA . ALA A 1 241 ? 47.834 4.184 -16.358 1.00 52.91 241 ALA A CA 1
ATOM 1811 C C . ALA A 1 241 ? 47.979 5.658 -15.926 1.00 52.91 241 ALA A C 1
ATOM 1813 O O . ALA A 1 241 ? 49.097 6.169 -15.846 1.00 52.91 241 ALA A O 1
ATOM 1814 N N . GLY A 1 242 ? 46.872 6.328 -15.581 1.00 50.50 242 GLY A N 1
ATOM 1815 C CA . GLY A 1 242 ? 46.886 7.710 -15.087 1.00 50.50 242 GLY A CA 1
ATOM 1816 C C . GLY A 1 242 ? 47.562 7.869 -13.719 1.00 50.50 242 GLY A C 1
ATOM 1817 O O . GLY A 1 242 ? 48.322 8.816 -13.518 1.00 50.50 242 GLY A O 1
ATOM 1818 N N . LEU A 1 243 ? 47.352 6.922 -12.796 1.00 50.75 243 LEU A N 1
ATOM 1819 C CA . LEU A 1 243 ? 48.019 6.926 -11.486 1.00 50.75 243 LEU A CA 1
ATOM 1820 C C . LEU A 1 243 ? 49.522 6.610 -11.581 1.00 50.75 243 LEU A C 1
ATOM 1822 O O . LEU A 1 243 ? 50.311 7.215 -10.859 1.00 50.75 243 LEU A O 1
ATOM 1826 N N . MET A 1 244 ? 49.935 5.735 -12.505 1.00 51.91 244 MET A N 1
ATOM 1827 C CA . MET A 1 244 ? 51.353 5.405 -12.724 1.00 51.91 244 MET A CA 1
ATOM 1828 C C . MET A 1 244 ? 52.149 6.563 -13.358 1.00 51.91 244 MET A C 1
ATOM 1830 O O . MET A 1 244 ? 53.333 6.739 -13.058 1.00 51.91 244 MET A O 1
ATOM 1834 N N . ALA A 1 245 ? 51.510 7.402 -14.183 1.00 49.75 245 ALA A N 1
ATOM 1835 C CA . ALA A 1 245 ? 52.147 8.585 -14.773 1.00 49.75 245 ALA A CA 1
ATOM 1836 C C . ALA A 1 245 ? 52.475 9.677 -13.731 1.00 49.75 245 ALA A C 1
ATOM 1838 O O . ALA A 1 245 ? 53.469 10.389 -13.874 1.00 49.75 245 ALA A O 1
ATOM 1839 N N . LEU A 1 246 ? 51.691 9.774 -12.651 1.00 48.41 246 LEU A N 1
ATOM 1840 C CA . LEU A 1 246 ? 51.927 10.713 -11.544 1.00 48.41 246 LEU A CA 1
ATOM 1841 C C . LEU A 1 246 ? 53.080 10.283 -10.622 1.00 48.41 246 LEU A C 1
ATOM 1843 O O . LEU A 1 246 ? 53.717 11.134 -10.007 1.00 48.41 246 LEU A O 1
ATOM 1847 N N . SER A 1 247 ? 53.397 8.987 -10.557 1.00 51.84 247 SER A N 1
ATOM 1848 C CA . SER A 1 247 ? 54.527 8.467 -9.771 1.00 51.84 247 SER A CA 1
ATOM 1849 C C . SER A 1 247 ? 55.892 8.552 -10.470 1.00 51.84 247 SER A C 1
ATOM 1851 O O . SER A 1 247 ? 56.912 8.366 -9.810 1.00 51.84 247 SER A O 1
ATOM 1853 N N . LEU A 1 248 ? 55.941 8.846 -11.777 1.00 48.06 248 LEU A N 1
ATOM 1854 C CA . LEU A 1 248 ? 57.190 8.885 -12.557 1.00 48.06 248 LEU A CA 1
ATOM 1855 C C . LEU A 1 248 ? 57.802 10.290 -12.725 1.00 48.06 248 LEU A C 1
ATOM 1857 O O . LEU A 1 248 ? 58.904 10.404 -13.254 1.00 48.06 248 LEU A O 1
ATOM 1861 N N . PHE A 1 249 ? 57.161 11.353 -12.222 1.00 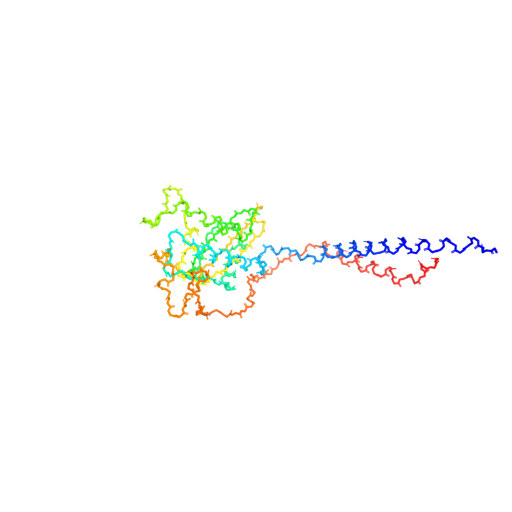52.03 249 PHE A N 1
ATOM 1862 C CA . PHE A 1 249 ? 57.720 12.714 -12.238 1.00 52.03 249 PHE A CA 1
ATOM 1863 C C . PHE A 1 249 ? 57.653 13.398 -10.859 1.00 52.03 249 PHE A C 1
ATOM 1865 O O . PHE A 1 249 ? 56.787 14.243 -10.632 1.00 52.03 249 PHE A O 1
ATOM 1872 N N . PRO A 1 250 ? 58.607 13.147 -9.941 1.00 46.59 250 PRO A N 1
ATOM 1873 C CA . PRO A 1 250 ? 58.661 13.834 -8.644 1.00 46.59 250 PRO A CA 1
ATOM 1874 C C . PRO A 1 250 ? 59.130 15.305 -8.713 1.00 46.59 250 PRO A C 1
ATOM 1876 O O . PRO A 1 250 ? 59.516 15.869 -7.693 1.00 46.59 250 PRO A O 1
ATOM 1879 N N . GLY A 1 251 ? 59.169 15.937 -9.894 1.00 55.56 251 GLY A N 1
ATOM 1880 C CA . GLY A 1 251 ? 59.985 17.139 -10.123 1.00 55.56 251 GLY A CA 1
ATOM 1881 C C . GLY A 1 251 ? 59.336 18.318 -10.849 1.00 55.56 251 GLY A C 1
ATOM 1882 O O . GLY A 1 251 ? 60.042 19.277 -11.139 1.00 55.56 251 GLY A O 1
ATOM 1883 N N . ALA A 1 252 ? 58.037 18.299 -11.149 1.00 50.31 252 ALA A N 1
ATOM 1884 C CA . ALA A 1 252 ? 57.409 19.344 -11.968 1.00 50.31 252 ALA A CA 1
ATOM 1885 C C . ALA A 1 252 ? 56.531 20.330 -11.173 1.00 50.31 252 ALA A C 1
ATOM 1887 O O . ALA A 1 252 ? 55.478 20.714 -11.649 1.00 50.31 252 ALA A O 1
ATOM 1888 N N . PHE A 1 253 ? 56.948 20.752 -9.975 1.00 47.91 253 PHE A N 1
ATOM 1889 C CA . PHE A 1 253 ? 56.428 21.967 -9.324 1.00 47.91 253 PHE A CA 1
ATOM 1890 C C . PHE A 1 253 ? 57.524 22.601 -8.455 1.00 47.91 253 PHE A C 1
ATOM 1892 O O . PHE A 1 253 ? 57.549 22.482 -7.232 1.00 47.91 253 PHE A O 1
ATOM 1899 N N . ARG A 1 254 ? 58.462 23.285 -9.112 1.00 42.75 254 ARG A N 1
ATOM 1900 C CA . ARG A 1 254 ? 59.176 24.423 -8.529 1.00 42.75 254 ARG A CA 1
ATOM 1901 C C . ARG A 1 254 ? 58.985 25.604 -9.466 1.00 42.75 254 ARG A C 1
ATOM 1903 O O . ARG A 1 254 ? 59.646 25.649 -10.497 1.00 42.75 254 ARG A O 1
ATOM 1910 N N . LEU A 1 255 ? 58.071 26.492 -9.093 1.00 40.62 255 LEU A N 1
ATOM 1911 C CA . LEU A 1 255 ? 58.101 27.950 -9.249 1.00 40.62 255 LEU A CA 1
ATOM 1912 C C . LEU A 1 255 ? 57.002 28.525 -8.349 1.00 40.62 255 LEU A C 1
ATOM 1914 O O . LEU A 1 255 ? 55.876 27.978 -8.383 1.00 40.62 255 LEU A O 1
#

Foldseek 3Di:
DPDPPPPPPVVVVVVVVVVVVVVVVVVVVVVVVVPPDDQDQQFDDPVQLVLLQVLLLLDQLVDVLAFQAAARADEDVLQQLVQSVVQVVLDQDDDDDPSLPLKDKDKDKFADPRSNVRLVVLLVQVVQADPVVRDGNPPGDNRSNFNSQFRPWHYKHKIWHPDSVHIIMIMMMTHGGDTGGDGDDQNNDQDPQFHAPPVSSHRHHDDPPPDDPDDDPSDDDDDPDDDDPPPVVVVVVVVVVVVVVVVVPPDPDDD

Mean predicted aligned error: 13.55 Å

Organism: NCBI:txid282301

InterPro domains:
  IPR001283 Cysteine-rich secretory protein-related [PTHR10334] (49-187)
  IPR014044 CAP domain [PF00188] (53-174)
  IPR014044 CAP domain [SM00198] (47-181)
  IPR035940 CAP superfamily [G3DSA:3.40.33.10] (36-205)
  IPR035940 CAP superfamily [SSF55797] (27-184)

pLDDT: mean 81.16, std 20.74, range [37.62, 98.81]

Solvent-accessible surface area (backbone atoms only — not comparable to full-atom values): 14587 Å² total; per-residue (Å²): 136,86,72,85,81,70,69,68,67,68,61,57,60,72,58,52,53,59,55,54,51,50,51,52,48,52,52,47,53,51,51,52,61,73,65,52,77,76,82,60,54,54,47,69,53,73,69,45,54,50,37,39,38,52,48,46,38,55,51,50,39,61,42,81,73,38,29,15,46,26,40,44,50,40,81,31,61,67,35,18,25,56,10,24,55,48,18,67,68,64,56,100,65,84,80,80,60,79,88,51,56,75,43,43,78,43,77,49,75,38,83,70,76,47,42,62,57,47,55,48,57,34,46,56,22,49,86,29,45,38,87,88,79,74,39,50,42,89,100,45,71,25,64,46,18,41,61,68,41,22,19,65,23,46,32,34,12,55,11,26,18,56,63,48,93,78,24,28,30,37,23,35,25,30,41,52,58,79,62,58,52,58,77,38,61,61,36,76,57,33,49,86,74,21,40,58,38,82,89,52,34,19,20,43,58,75,71,87,68,92,62,79,94,57,93,67,81,48,68,79,78,79,70,90,81,79,84,74,7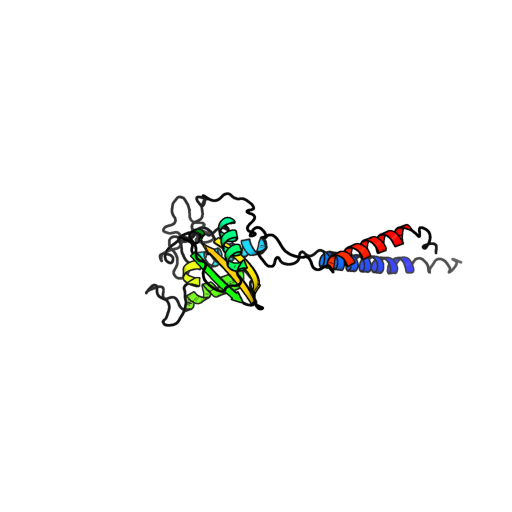0,80,67,66,62,54,59,57,50,52,57,54,53,56,57,54,59,63,72,74,55,97,72,85,84,86,131

Nearest PDB structures (foldseek):
  2dda-assembly4_D  TM=9.082E-01  e=2.777E-13  Pseudechis australis
  2ddb-assembly2_B  TM=9.050E-01  e=3.155E-13  Pseudechis porphyriacus
  6imf-assembly1_A  TM=8.883E-01  e=4.063E-12  Protobothrops flavoviridis
  3mz8-assembly2_B  TM=8.636E-01  e=7.697E-12  Naja atra
  1cfe-assembly1_A  TM=7.724E-01  e=6.304E-09  Solanum lycopersicum

Sequence (255 aa):
MLNMKQVSMLSACKILQPLKCFSAFLVCLLLMALLAPAKSDISYSEADKKAFVDVHNKLRGNAKPEAEAMNAVKWSAELECLAIKAAYTCVFEHSAGSEYQNKGENIYEGSNSSPKYVVTKWHNETHHYDHNTGKCKPGKGCGHYTQVMTAAVLEIGCGIKRGCGGSDLVFCVYSHGNGIYKQGPKCSKCPAERPCDTKTGLCTGKAQTSFPDGSVNCLPKKGAGLNLPTSLTWIGLLLHAGLMALSLFPGAFRL

Secondary structure (DSSP, 8-state):
---TTSSSHHHHHHHHHHHHHHHHHHHHHHHHHHTSPPPPSS---HHHHHHHHHHHHHHHHT-SS-BTTPBPPEE-HHHHHHHHHHHTT---S---SGGGTT-EEEEEEES---HHHHHHHHHGGGGGEETTTTEEPTT---HHHHHHT-TT--EEEEEEEEEETTEEEEEEEE-S--SPPPBSSTTTT--TTS-EETTTTEE-------S--S----SPP--S-----TTHHHHHHHHHHHHHHHHS-TT----